Protein AF-A0A1Q6TS10-F1 (afdb_monomer_lite)

Sequence (199 aa):
MGQRTAFLIKRTYWNGKVNVRLVHHQWGIGRVMHNHFIKSFMEMITNRAFEKTLKDFMTIIDDKYSLYFERNFRKGSLAIPDVFDKKVIKRYFKKIDNNNGGMIIEIKEKPSDKEPLFTNIESIRISFVVGWEECDYDYKTDKWIGDEPFSKLYTGEEYVKISCDGEYAYPEFLQMWNGFIKQYEIEELTDTQEVKEVA

pLDDT: mean 85.24, std 12.86, range [30.84, 98.19]

Structure (mmCIF, N/CA/C/O backbone):
data_AF-A0A1Q6TS10-F1
#
_entry.id   AF-A0A1Q6TS10-F1
#
loop_
_atom_site.group_PDB
_atom_site.id
_atom_site.type_symbol
_atom_site.label_atom_id
_atom_site.label_alt_id
_atom_site.label_comp_id
_atom_site.label_asym_id
_atom_site.label_entity_id
_atom_site.label_seq_id
_atom_site.pdbx_PDB_ins_code
_atom_site.Cartn_x
_atom_site.Cartn_y
_atom_site.Cartn_z
_atom_site.occupancy
_atom_site.B_iso_or_equiv
_atom_site.auth_seq_id
_atom_site.auth_comp_id
_atom_site.auth_asym_id
_atom_site.auth_atom_id
_atom_site.pdbx_PDB_model_num
ATOM 1 N N . MET A 1 1 ? -0.715 11.102 -23.158 1.00 41.00 1 MET A N 1
ATOM 2 C CA . MET A 1 1 ? -1.614 10.656 -22.070 1.00 41.00 1 MET A CA 1
ATOM 3 C C . MET A 1 1 ? -0.872 10.906 -20.769 1.00 41.00 1 MET A C 1
ATOM 5 O O . MET A 1 1 ? 0.307 10.603 -20.730 1.00 41.00 1 MET A O 1
ATOM 9 N N . GLY A 1 2 ? -1.476 11.582 -19.787 1.00 49.00 2 GLY A N 1
ATOM 10 C CA . GLY A 1 2 ? -0.779 11.905 -18.533 1.00 49.00 2 GLY A CA 1
ATOM 11 C C . GLY A 1 2 ? -0.524 10.644 -17.711 1.00 49.00 2 GLY A C 1
ATOM 12 O O . GLY A 1 2 ? -1.408 9.794 -17.680 1.00 49.00 2 GLY A O 1
ATOM 13 N N . GLN A 1 3 ? 0.652 10.552 -17.090 1.00 59.06 3 GLN A N 1
ATOM 14 C CA . GLN A 1 3 ? 1.042 9.501 -16.143 1.00 59.06 3 GLN A CA 1
ATOM 15 C C . GLN A 1 3 ? 0.073 9.478 -14.956 1.00 59.06 3 GLN A C 1
ATOM 17 O O . GLN A 1 3 ? -0.371 10.541 -14.504 1.00 59.06 3 GLN A O 1
ATOM 22 N N . ARG A 1 4 ? -0.310 8.284 -14.491 1.00 70.69 4 ARG A N 1
ATOM 23 C CA . ARG A 1 4 ? -1.316 8.140 -13.427 1.00 70.69 4 ARG A CA 1
ATOM 24 C C . ARG A 1 4 ? -0.944 7.034 -12.466 1.00 70.69 4 ARG A C 1
ATOM 26 O O . ARG A 1 4 ? -0.756 5.896 -12.875 1.00 70.69 4 ARG A O 1
ATOM 33 N N . THR A 1 5 ? -0.891 7.366 -11.187 1.00 78.44 5 THR A N 1
ATOM 34 C CA . THR A 1 5 ? -0.582 6.433 -10.102 1.00 78.44 5 THR A CA 1
ATOM 35 C C . THR A 1 5 ? -1.830 6.143 -9.279 1.00 78.44 5 THR A C 1
ATOM 37 O O . THR A 1 5 ? -2.806 6.901 -9.290 1.00 78.44 5 THR A O 1
ATOM 40 N N . ALA A 1 6 ? -1.837 5.015 -8.570 1.00 89.50 6 ALA A N 1
ATOM 41 C CA . ALA A 1 6 ? -2.975 4.635 -7.745 1.00 89.50 6 ALA A CA 1
ATOM 42 C C . ALA A 1 6 ? -2.560 4.020 -6.411 1.00 89.50 6 ALA A C 1
ATOM 44 O O . ALA A 1 6 ? -1.537 3.345 -6.309 1.00 89.50 6 ALA A O 1
ATOM 45 N N . PHE A 1 7 ? -3.415 4.208 -5.410 1.00 92.75 7 PHE A N 1
ATOM 46 C CA . PHE A 1 7 ? -3.312 3.566 -4.108 1.00 92.75 7 PHE A CA 1
ATOM 47 C C . PHE A 1 7 ? -4.468 2.587 -3.923 1.00 92.75 7 PHE A C 1
ATOM 49 O O . PHE A 1 7 ? -5.634 2.985 -3.959 1.00 92.75 7 PHE A O 1
ATOM 56 N N . LEU A 1 8 ? -4.167 1.310 -3.690 1.00 94.56 8 LEU A N 1
ATOM 57 C CA . LEU A 1 8 ? -5.150 0.324 -3.240 1.00 94.56 8 LEU A CA 1
ATOM 58 C C . LEU A 1 8 ? -5.014 0.154 -1.730 1.00 94.56 8 LEU A C 1
ATOM 60 O O . LEU A 1 8 ? -4.066 -0.455 -1.249 1.00 94.56 8 LEU A O 1
ATOM 64 N N . ILE A 1 9 ? -5.973 0.684 -0.982 1.00 95.44 9 ILE A N 1
ATOM 65 C CA . ILE A 1 9 ? -5.888 0.797 0.468 1.00 95.44 9 ILE A CA 1
ATOM 66 C C . ILE A 1 9 ? -6.958 -0.072 1.121 1.00 95.44 9 ILE A C 1
ATOM 68 O O . ILE A 1 9 ? -8.153 0.106 0.877 1.00 95.44 9 ILE A O 1
ATOM 72 N N . LYS A 1 10 ? -6.540 -0.984 1.996 1.00 96.19 10 LYS A N 1
ATOM 73 C CA . LYS A 1 10 ? -7.399 -1.740 2.907 1.00 96.19 10 LYS A CA 1
ATOM 74 C C . LYS A 1 10 ? -7.167 -1.268 4.335 1.00 96.19 10 LYS A C 1
ATOM 76 O O . LYS A 1 10 ? -6.073 -1.365 4.873 1.00 96.19 10 LYS A O 1
ATOM 81 N N . ARG A 1 11 ? -8.229 -0.789 4.968 1.00 94.50 11 ARG A N 1
ATOM 82 C CA . ARG A 1 11 ? -8.235 -0.336 6.357 1.00 94.50 11 ARG A CA 1
ATOM 83 C C . ARG A 1 11 ? -9.062 -1.277 7.198 1.00 94.50 11 ARG A C 1
ATOM 85 O O . ARG A 1 11 ? -10.201 -1.567 6.837 1.00 94.50 11 ARG A O 1
ATOM 92 N N . THR A 1 12 ? -8.524 -1.691 8.332 1.00 95.81 12 THR A N 1
ATOM 93 C CA . THR A 1 12 ? -9.280 -2.388 9.373 1.00 95.81 12 THR A CA 1
ATOM 94 C C . THR A 1 12 ? -9.370 -1.473 10.582 1.00 95.81 12 THR A C 1
ATOM 96 O O . THR A 1 12 ? -8.353 -1.174 11.198 1.00 95.81 12 THR A O 1
ATOM 99 N N . TYR A 1 13 ? -10.577 -1.008 10.895 1.00 93.81 13 TYR A N 1
ATOM 100 C CA . TYR A 1 13 ? -10.813 -0.103 12.018 1.00 93.81 13 TYR A CA 1
ATOM 101 C C . TYR A 1 13 ? -10.760 -0.842 13.359 1.00 93.81 13 TYR A C 1
ATOM 103 O O . TYR A 1 13 ? -10.939 -2.062 13.417 1.00 93.81 13 TYR A O 1
ATOM 111 N N . TRP A 1 14 ? -10.648 -0.078 14.441 1.00 93.56 14 TRP A N 1
ATOM 112 C CA . TRP A 1 14 ? -10.677 -0.522 15.838 1.00 93.56 14 TRP A CA 1
ATOM 113 C C . TRP A 1 14 ? -11.846 -1.468 16.183 1.00 93.56 14 TRP A C 1
ATOM 115 O O . TRP A 1 14 ? -11.715 -2.351 17.026 1.00 93.56 14 TRP A O 1
ATOM 125 N N . ASN A 1 15 ? -12.997 -1.326 15.512 1.00 93.62 15 ASN A N 1
ATOM 126 C CA . ASN A 1 15 ? -14.181 -2.179 15.704 1.00 93.62 15 ASN A CA 1
ATOM 127 C C . ASN A 1 15 ? -14.226 -3.403 14.771 1.00 93.62 15 ASN A C 1
ATOM 129 O O . ASN A 1 15 ? -15.223 -4.128 14.735 1.00 93.62 15 ASN A O 1
ATOM 133 N N . GLY A 1 16 ? -13.181 -3.628 13.977 1.00 93.75 16 GLY A N 1
ATOM 134 C CA . GLY A 1 16 ? -13.064 -4.717 13.011 1.00 93.75 16 G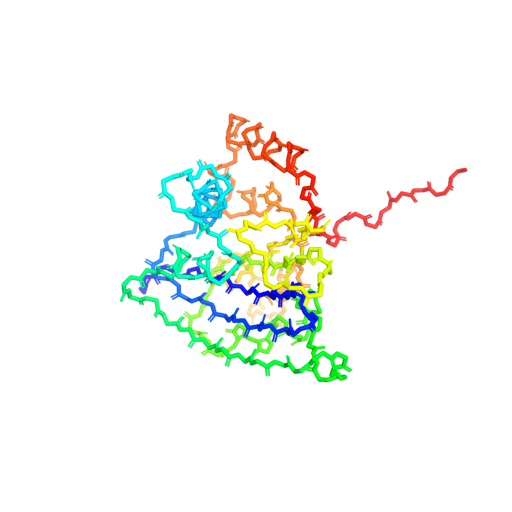LY A CA 1
ATOM 135 C C . GLY A 1 16 ? -13.847 -4.525 11.709 1.00 93.75 16 GLY A C 1
ATOM 136 O O . GLY A 1 16 ? -13.838 -5.432 10.877 1.00 93.75 16 GLY A O 1
ATOM 137 N N . LYS A 1 17 ? -14.533 -3.392 11.495 1.00 95.00 17 LYS A N 1
ATOM 138 C CA . LYS A 1 17 ? -15.056 -3.048 10.161 1.00 95.00 17 LYS A CA 1
ATOM 139 C C . LYS A 1 17 ? -13.885 -2.831 9.208 1.00 95.00 17 LYS A C 1
ATOM 141 O O . LYS A 1 17 ? -12.840 -2.325 9.611 1.00 95.00 17 LYS A O 1
ATOM 146 N N . VAL A 1 18 ? -14.085 -3.185 7.943 1.00 96.31 18 VAL A N 1
ATOM 147 C CA . VAL A 1 18 ? -13.054 -3.044 6.913 1.00 96.31 18 VAL A CA 1
ATOM 148 C C . VAL A 1 18 ? -13.534 -2.118 5.810 1.00 96.31 18 VAL A C 1
ATOM 150 O O . VAL A 1 18 ? -14.680 -2.198 5.369 1.00 96.31 18 VAL A O 1
ATOM 153 N N . ASN A 1 19 ? -12.646 -1.254 5.344 1.00 95.38 19 ASN A N 1
ATOM 154 C CA . ASN A 1 19 ? -12.840 -0.414 4.174 1.00 95.38 19 ASN A CA 1
ATOM 155 C C . ASN A 1 19 ? -11.757 -0.743 3.149 1.00 95.38 19 ASN A C 1
ATOM 157 O O . ASN A 1 19 ? -10.583 -0.776 3.498 1.00 95.38 19 ASN A O 1
ATOM 161 N N . VAL A 1 20 ? -12.144 -0.995 1.902 1.00 95.25 20 VAL A N 1
ATOM 162 C CA . VAL A 1 20 ? -11.198 -1.138 0.792 1.00 95.25 20 VAL A CA 1
ATOM 163 C C . VAL A 1 20 ? -11.496 -0.056 -0.225 1.00 95.25 20 VAL A C 1
ATOM 165 O O . VAL A 1 20 ? -12.616 0.013 -0.739 1.00 95.25 20 VAL A O 1
ATOM 168 N N . ARG A 1 21 ? -10.495 0.760 -0.536 1.00 92.75 21 ARG A N 1
ATOM 169 C CA . ARG A 1 21 ? -10.595 1.838 -1.512 1.00 92.75 21 ARG A CA 1
ATOM 170 C C . ARG A 1 21 ? -9.465 1.738 -2.520 1.00 92.75 21 ARG A C 1
ATOM 172 O O . ARG A 1 21 ? -8.328 1.491 -2.150 1.00 92.75 21 ARG A O 1
ATOM 179 N N . LEU A 1 22 ? -9.787 1.969 -3.780 1.00 92.12 22 LEU A N 1
ATOM 180 C CA . LEU A 1 22 ? -8.811 2.279 -4.811 1.00 92.12 22 LEU A CA 1
ATOM 181 C C . LEU A 1 22 ? -8.908 3.774 -5.084 1.00 92.12 22 LEU A C 1
ATOM 183 O O . LEU A 1 22 ? -9.991 4.229 -5.446 1.00 92.12 22 LEU A O 1
ATOM 187 N N . VAL A 1 23 ? -7.817 4.504 -4.893 1.00 89.25 23 VAL A N 1
ATOM 188 C CA . VAL A 1 23 ? -7.701 5.936 -5.181 1.00 89.25 23 VAL A CA 1
ATOM 189 C C . VAL A 1 23 ? -6.785 6.100 -6.383 1.00 89.25 23 VAL A C 1
ATOM 191 O O . VAL A 1 23 ? -5.729 5.476 -6.449 1.00 89.25 23 VAL A O 1
ATOM 194 N N . HIS A 1 24 ? -7.209 6.898 -7.350 1.00 85.62 24 HIS A N 1
ATOM 195 C CA . HIS A 1 24 ? -6.515 7.122 -8.607 1.00 85.62 24 HIS A CA 1
ATOM 196 C C . HIS A 1 24 ? -6.169 8.601 -8.744 1.00 85.62 24 HIS A C 1
ATOM 198 O O . HIS A 1 24 ? -7.065 9.451 -8.770 1.00 85.62 24 HIS A O 1
ATOM 204 N N . HIS A 1 25 ? -4.871 8.876 -8.852 1.00 79.19 25 HIS A N 1
ATOM 205 C CA . HIS A 1 25 ? -4.306 10.213 -8.942 1.00 79.19 25 HIS A CA 1
ATOM 206 C C . HIS A 1 25 ? -3.713 10.466 -10.322 1.00 79.19 25 HIS A C 1
ATOM 208 O O . HIS A 1 25 ? -3.092 9.596 -10.934 1.00 79.19 25 HIS A O 1
ATOM 214 N N . GLN A 1 26 ? -3.830 11.707 -10.787 1.00 71.00 26 GLN A N 1
ATOM 215 C CA . GLN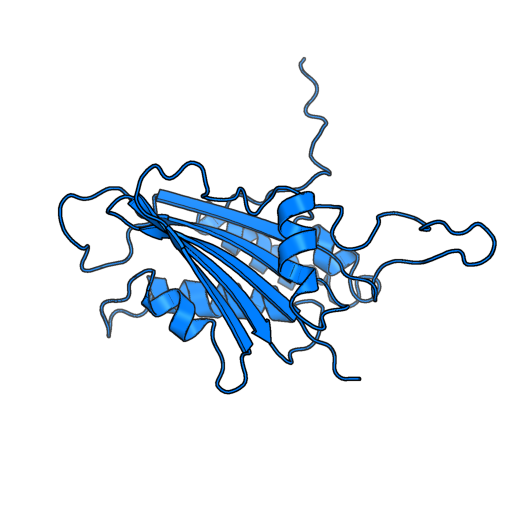 A 1 26 ? -3.117 12.189 -11.972 1.00 71.00 26 GLN A CA 1
ATOM 216 C C . GLN A 1 26 ? -1.715 12.680 -11.588 1.00 71.00 26 GLN A C 1
ATOM 218 O O . GLN A 1 26 ? -1.361 13.835 -11.819 1.00 71.00 26 GLN A O 1
ATOM 223 N N . TRP A 1 27 ? -0.943 11.819 -10.930 1.00 67.94 27 TRP A N 1
ATOM 224 C CA . TRP A 1 27 ? 0.438 12.103 -10.551 1.00 67.94 27 TRP A CA 1
ATOM 225 C C . TRP A 1 27 ? 1.415 11.266 -11.371 1.00 67.94 27 TRP A C 1
ATOM 227 O O . TRP A 1 27 ? 1.082 10.168 -11.816 1.00 67.94 27 TRP A O 1
ATOM 237 N N . GLY A 1 28 ? 2.634 11.789 -11.520 1.00 66.56 28 GLY A N 1
ATOM 238 C CA . GLY A 1 28 ? 3.741 11.102 -12.181 1.00 66.56 28 GLY A CA 1
ATOM 239 C C . GLY A 1 28 ? 4.208 9.839 -11.453 1.00 66.56 28 GLY A C 1
ATOM 240 O O . GLY A 1 28 ? 3.754 9.523 -10.351 1.00 66.56 28 GLY A O 1
ATOM 241 N N . ILE A 1 29 ? 5.122 9.118 -12.095 1.00 72.38 29 ILE A N 1
ATOM 242 C CA . ILE A 1 29 ? 5.679 7.837 -11.636 1.00 72.38 29 ILE A CA 1
ATOM 243 C C . ILE A 1 29 ? 6.922 8.030 -10.728 1.00 72.38 29 ILE A C 1
ATOM 245 O O . ILE A 1 29 ? 7.196 9.141 -10.267 1.00 72.38 29 ILE A O 1
ATOM 249 N N . GLY A 1 30 ? 7.656 6.964 -10.392 1.00 78.69 30 GLY A N 1
ATOM 250 C CA . GLY A 1 30 ? 8.834 7.026 -9.523 1.00 78.69 30 GLY A CA 1
ATOM 251 C C . GLY A 1 30 ? 8.500 7.271 -8.046 1.00 78.69 30 GLY A C 1
ATOM 252 O O . GLY A 1 30 ? 7.667 6.588 -7.456 1.00 78.69 30 GLY A O 1
ATOM 253 N N . ARG A 1 31 ? 9.149 8.267 -7.426 1.00 84.69 31 ARG A N 1
ATOM 254 C CA . ARG A 1 31 ? 9.087 8.533 -5.966 1.00 84.69 31 ARG A CA 1
ATOM 255 C C . ARG A 1 31 ? 7.796 9.190 -5.484 1.00 84.69 31 ARG A C 1
ATOM 257 O O . ARG A 1 31 ? 7.629 9.408 -4.283 1.00 84.69 31 ARG A O 1
ATOM 264 N N . VAL A 1 32 ? 6.910 9.583 -6.397 1.00 86.00 32 VAL A N 1
ATOM 265 C CA . VAL A 1 32 ? 5.735 10.390 -6.046 1.00 86.00 32 VAL A CA 1
ATOM 266 C C . VAL A 1 32 ? 4.829 9.635 -5.074 1.00 86.00 32 VAL A C 1
ATOM 268 O O . VAL A 1 32 ? 4.413 10.210 -4.069 1.00 86.00 32 VAL A O 1
ATOM 271 N N . MET A 1 33 ? 4.611 8.334 -5.290 1.00 88.12 33 MET A N 1
ATOM 272 C CA . MET A 1 33 ? 3.804 7.520 -4.376 1.00 88.12 33 MET A CA 1
ATOM 273 C C . MET A 1 33 ? 4.425 7.412 -2.980 1.00 88.12 33 MET A C 1
ATOM 275 O O . MET A 1 33 ? 3.720 7.612 -1.991 1.00 88.12 33 MET A O 1
ATOM 279 N N . HIS A 1 34 ? 5.739 7.189 -2.888 1.00 92.38 34 HIS A N 1
ATOM 280 C CA . HIS A 1 34 ? 6.471 7.137 -1.616 1.00 92.38 34 HIS A CA 1
ATOM 281 C C . HIS A 1 34 ? 6.346 8.447 -0.851 1.00 92.38 34 HIS A C 1
ATOM 283 O O . HIS A 1 34 ? 5.984 8.449 0.322 1.00 92.38 34 HIS A O 1
ATOM 289 N N . ASN A 1 35 ? 6.589 9.570 -1.528 1.00 90.00 35 ASN A N 1
ATOM 290 C CA . ASN A 1 35 ? 6.529 10.892 -0.916 1.00 90.00 35 ASN A CA 1
ATOM 291 C C . ASN A 1 35 ? 5.115 11.223 -0.427 1.00 90.00 35 ASN A C 1
ATOM 293 O O . ASN A 1 35 ? 4.955 11.761 0.670 1.00 90.00 35 ASN A O 1
ATOM 297 N N . HIS A 1 36 ? 4.085 10.878 -1.204 1.00 89.25 36 HIS A N 1
ATOM 298 C CA . HIS A 1 36 ? 2.696 11.076 -0.796 1.00 89.25 36 HIS A CA 1
ATOM 299 C C . HIS A 1 36 ? 2.297 10.184 0.374 1.00 89.25 36 HIS A C 1
ATOM 301 O O . HIS A 1 36 ? 1.628 10.665 1.293 1.00 89.25 36 HIS A O 1
ATOM 307 N N . PHE A 1 37 ? 2.734 8.926 0.381 1.00 92.19 37 PHE A N 1
ATOM 308 C CA . PHE A 1 37 ? 2.497 8.033 1.505 1.00 92.19 37 PHE A CA 1
ATOM 309 C C . PHE A 1 37 ? 3.183 8.539 2.775 1.00 92.19 37 PHE A C 1
ATOM 311 O O . PHE A 1 37 ? 2.497 8.724 3.778 1.00 92.19 37 PHE A O 1
ATOM 318 N N . ILE A 1 38 ? 4.485 8.856 2.719 1.00 93.69 38 ILE A N 1
ATOM 319 C CA . ILE A 1 38 ? 5.234 9.422 3.853 1.00 93.69 38 ILE A CA 1
ATOM 320 C C . ILE A 1 38 ? 4.525 10.672 4.361 1.00 93.69 38 ILE A C 1
ATOM 322 O O . ILE A 1 38 ? 4.207 10.755 5.543 1.00 93.69 38 ILE A O 1
ATOM 326 N N . LYS A 1 39 ? 4.233 11.635 3.480 1.00 91.56 39 LYS A N 1
ATOM 327 C CA . LYS A 1 39 ? 3.571 12.884 3.866 1.00 91.56 39 LYS A CA 1
ATOM 328 C C . LYS A 1 39 ? 2.246 12.608 4.575 1.00 91.56 39 LYS A C 1
ATOM 330 O O . LYS A 1 39 ? 2.047 13.100 5.681 1.00 91.56 39 LYS A O 1
ATOM 335 N N . SER A 1 40 ? 1.365 11.820 3.959 1.00 89.88 40 SER A N 1
ATOM 336 C CA . SER A 1 40 ? 0.020 11.556 4.486 1.00 89.88 40 SER A CA 1
ATOM 337 C C . SER A 1 40 ? 0.069 10.798 5.809 1.00 89.88 40 SER A C 1
ATOM 339 O O . SER A 1 40 ? -0.672 11.109 6.742 1.00 89.88 40 SER A O 1
ATOM 341 N N . PHE A 1 41 ? 0.983 9.833 5.910 1.00 91.44 41 PHE A N 1
ATOM 342 C CA . PHE A 1 41 ? 1.217 9.073 7.126 1.00 91.44 41 PHE A CA 1
ATOM 343 C C . PHE A 1 41 ? 1.733 9.974 8.249 1.00 91.44 41 PHE A C 1
ATOM 345 O O . PHE A 1 41 ? 1.132 10.026 9.319 1.00 91.44 41 PHE A O 1
ATOM 352 N N . MET A 1 42 ? 2.784 10.754 7.989 1.00 90.75 42 MET A N 1
ATOM 353 C CA . MET A 1 42 ? 3.348 11.698 8.954 1.00 90.75 42 MET A CA 1
ATOM 354 C C . MET A 1 42 ? 2.310 12.723 9.405 1.00 90.75 42 MET A C 1
ATOM 356 O O . MET A 1 42 ? 2.215 13.021 10.595 1.00 90.75 42 MET A O 1
ATOM 360 N N . GLU A 1 43 ? 1.486 13.227 8.488 1.00 87.75 43 GLU A N 1
ATOM 361 C CA . GLU A 1 43 ? 0.419 14.168 8.817 1.00 87.75 43 GLU A CA 1
ATOM 362 C C . GLU A 1 43 ? -0.672 13.546 9.698 1.00 87.75 43 GLU A C 1
ATOM 364 O O . GLU A 1 43 ? -1.302 14.267 10.471 1.00 87.75 43 GLU A O 1
ATOM 369 N N . MET A 1 44 ? -0.910 12.237 9.586 1.00 87.25 44 MET A N 1
ATOM 370 C CA . MET A 1 44 ? -1.834 11.495 10.446 1.00 87.25 44 MET A CA 1
ATOM 371 C C . MET A 1 44 ? -1.267 11.308 11.858 1.00 87.25 44 MET A C 1
ATOM 373 O O . MET A 1 44 ? -2.000 11.485 12.826 1.00 87.25 44 MET A O 1
ATOM 377 N N . ILE A 1 45 ? 0.022 10.979 11.990 1.00 84.81 45 ILE A N 1
ATOM 378 C CA . ILE A 1 45 ? 0.609 10.611 13.290 1.00 84.81 45 ILE A CA 1
ATOM 379 C C . ILE A 1 45 ? 1.237 11.779 14.067 1.00 84.81 45 ILE A C 1
ATOM 381 O O . ILE A 1 45 ? 1.403 11.682 15.281 1.00 84.81 45 ILE A O 1
ATOM 385 N N . THR A 1 46 ? 1.615 12.878 13.402 1.00 82.31 46 THR A N 1
ATOM 386 C CA . THR A 1 46 ? 2.318 14.007 14.051 1.00 82.31 46 THR A CA 1
ATOM 387 C C . THR A 1 46 ? 1.464 15.251 14.244 1.00 82.31 46 THR A C 1
ATOM 389 O O . THR A 1 46 ? 1.829 16.111 15.048 1.00 82.31 46 THR A O 1
ATOM 392 N N . ASN A 1 47 ? 0.336 15.379 13.538 1.00 74.06 47 ASN A N 1
ATOM 393 C CA . ASN A 1 47 ? -0.505 16.560 13.665 1.00 74.06 47 ASN A CA 1
ATOM 394 C C . ASN A 1 47 ? -1.244 16.536 15.009 1.00 74.06 47 ASN A C 1
ATOM 396 O O . ASN A 1 47 ? -2.291 15.920 15.148 1.00 74.06 47 ASN A O 1
ATOM 400 N N . ARG A 1 48 ? -0.678 17.227 16.003 1.00 63.69 48 ARG A N 1
ATOM 401 C CA . ARG A 1 48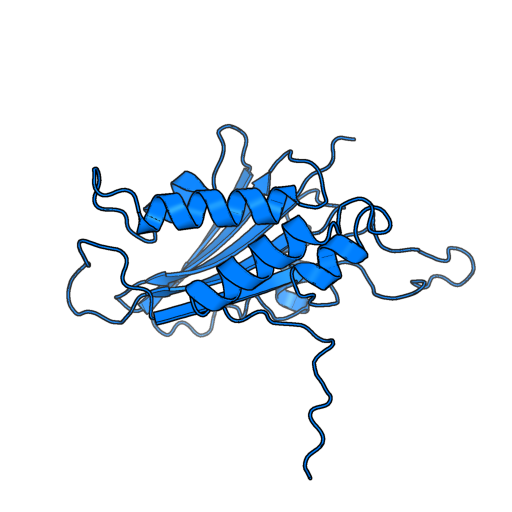 ? -1.253 17.358 17.351 1.00 63.69 48 ARG A CA 1
ATOM 402 C C . ARG A 1 48 ? -2.346 18.423 17.450 1.00 63.69 48 ARG A C 1
ATOM 404 O O . ARG A 1 48 ? -2.968 18.532 18.499 1.00 63.69 48 ARG A O 1
ATOM 411 N N . ALA A 1 49 ? -2.547 19.229 16.404 1.00 66.19 49 ALA A N 1
ATOM 412 C CA . ALA A 1 49 ? -3.575 20.267 16.401 1.00 66.19 49 ALA A CA 1
ATOM 413 C C . ALA A 1 49 ? -4.980 19.686 16.180 1.00 66.19 49 ALA A C 1
ATOM 415 O O . ALA A 1 49 ? -5.961 20.320 16.558 1.00 66.19 49 ALA A O 1
ATOM 416 N N . PHE A 1 50 ? -5.073 18.485 15.597 1.00 64.44 50 PHE A N 1
ATOM 417 C CA . PHE A 1 50 ? -6.331 17.797 15.336 1.00 64.44 50 PHE A CA 1
ATOM 418 C C . PHE A 1 50 ? -6.198 16.306 15.645 1.00 64.44 50 PHE A C 1
ATOM 420 O O . PHE A 1 50 ? -5.247 15.657 15.220 1.00 64.44 50 PHE A O 1
ATOM 427 N N . GLU A 1 51 ? -7.177 15.763 16.359 1.00 73.00 51 GLU A N 1
ATOM 428 C CA . GLU A 1 51 ? -7.339 14.326 16.571 1.00 73.00 51 GLU A CA 1
ATOM 429 C C . GLU A 1 51 ? -7.623 13.645 15.227 1.00 73.00 51 GLU A C 1
ATOM 431 O O . GLU A 1 51 ? -8.705 13.795 14.661 1.00 73.00 51 GLU A O 1
ATOM 436 N N . LYS A 1 52 ? -6.621 12.949 14.677 1.00 78.69 52 LYS A N 1
ATOM 437 C CA . LYS A 1 52 ? -6.728 12.247 13.394 1.00 78.69 52 LYS A CA 1
ATOM 438 C C . LYS A 1 52 ? -6.845 10.741 13.584 1.00 78.69 52 LYS A C 1
ATOM 440 O O . LYS A 1 52 ? -6.128 10.128 14.383 1.00 78.69 52 LYS A O 1
ATOM 445 N N . THR A 1 53 ? -7.713 10.151 12.775 1.00 81.44 53 THR A N 1
ATOM 446 C CA . THR A 1 53 ? -8.043 8.723 12.707 1.00 81.44 53 THR A CA 1
ATOM 447 C C . THR A 1 53 ? -7.649 8.132 11.347 1.00 81.44 53 THR A C 1
ATOM 449 O O . THR A 1 53 ? -7.358 8.865 10.393 1.00 81.44 53 THR A O 1
ATOM 452 N N . LEU A 1 54 ? -7.746 6.805 11.176 1.00 82.62 54 LEU A N 1
ATOM 453 C CA . LEU A 1 54 ? -7.608 6.201 9.843 1.00 82.62 54 LEU A CA 1
ATOM 454 C C . LEU A 1 54 ? -8.661 6.684 8.845 1.00 82.62 54 LEU A C 1
ATOM 456 O O . LEU A 1 54 ? -8.474 6.521 7.636 1.00 82.62 54 LEU A O 1
ATOM 460 N N . LYS A 1 55 ? -9.788 7.237 9.304 1.00 80.75 55 LYS A N 1
ATOM 461 C CA . LYS A 1 55 ? -10.763 7.863 8.409 1.00 80.75 55 LYS A CA 1
ATOM 462 C C . LYS A 1 55 ? -10.140 9.086 7.735 1.00 80.75 55 LYS A C 1
ATOM 464 O O . LYS A 1 55 ? -10.216 9.184 6.510 1.00 80.75 55 LYS A O 1
ATOM 469 N N . ASP A 1 56 ? -9.460 9.923 8.516 1.00 82.25 56 ASP A N 1
ATOM 470 C CA . ASP A 1 56 ? -8.791 11.143 8.059 1.00 82.25 56 ASP A CA 1
ATOM 471 C C . ASP A 1 56 ? -7.619 10.842 7.132 1.00 82.25 56 ASP A C 1
ATOM 473 O O . ASP A 1 56 ? -7.457 11.536 6.133 1.00 82.25 56 ASP A O 1
ATOM 477 N N . PHE A 1 57 ? -6.869 9.762 7.391 1.00 83.31 57 PHE A N 1
ATOM 478 C CA . PHE A 1 57 ? -5.787 9.301 6.510 1.00 83.31 57 PHE A CA 1
ATOM 479 C C . PHE A 1 57 ? -6.198 9.252 5.041 1.00 83.31 57 PHE A C 1
ATOM 481 O O . PHE A 1 57 ? -5.410 9.612 4.174 1.00 83.31 57 PHE A O 1
ATOM 488 N N . MET A 1 58 ? -7.437 8.853 4.741 1.00 78.12 58 MET A N 1
ATOM 489 C CA . MET A 1 58 ? -7.836 8.750 3.338 1.00 78.12 58 MET A CA 1
ATOM 490 C C . MET A 1 58 ? -8.437 9.991 2.755 1.00 78.12 58 MET A C 1
ATOM 492 O O . MET A 1 58 ? -8.299 10.185 1.562 1.00 78.12 58 MET A O 1
ATOM 496 N N . THR A 1 59 ? -8.971 10.875 3.582 1.00 78.50 59 THR A N 1
ATOM 497 C CA . THR A 1 59 ? -9.199 12.242 3.126 1.00 78.50 59 THR A CA 1
ATOM 498 C C . THR A 1 59 ? -7.873 12.939 2.796 1.00 78.50 59 THR A C 1
ATOM 500 O O . THR A 1 59 ? -7.836 13.735 1.872 1.00 78.50 59 THR A O 1
ATOM 503 N N . ILE A 1 60 ? -6.791 12.648 3.533 1.00 75.94 60 ILE A N 1
ATOM 504 C CA . ILE A 1 60 ? -5.458 13.240 3.307 1.00 75.94 60 ILE A CA 1
ATOM 505 C C . ILE A 1 60 ? -4.796 12.669 2.050 1.00 75.94 60 ILE A C 1
ATOM 507 O O . ILE A 1 60 ? -4.126 13.405 1.327 1.00 75.94 60 ILE A O 1
ATOM 511 N N . ILE A 1 61 ? -4.969 11.366 1.801 1.00 78.25 61 ILE A N 1
ATOM 512 C CA . ILE A 1 61 ? -4.478 10.741 0.570 1.00 78.25 61 ILE A CA 1
ATOM 513 C C . ILE A 1 61 ? -5.243 11.258 -0.646 1.00 78.25 61 ILE A C 1
ATOM 515 O O . ILE A 1 61 ? -4.608 11.502 -1.666 1.00 78.25 61 ILE A O 1
ATOM 519 N N . ASP A 1 62 ? -6.560 11.453 -0.545 1.00 78.56 62 ASP A N 1
ATOM 520 C CA . ASP A 1 62 ? -7.370 11.985 -1.639 1.00 78.56 62 ASP A CA 1
ATOM 521 C C . ASP A 1 62 ? -6.929 13.432 -1.987 1.00 78.56 62 ASP A C 1
ATOM 523 O O . ASP A 1 62 ? -6.852 14.315 -1.133 1.00 78.56 62 ASP A O 1
ATOM 527 N N . ASP A 1 63 ? -6.677 13.711 -3.268 1.00 69.25 63 ASP A N 1
ATOM 528 C CA . ASP A 1 63 ? -6.566 15.078 -3.786 1.00 69.25 63 ASP A CA 1
ATOM 529 C C . ASP A 1 63 ? -7.896 15.554 -4.393 1.00 69.25 63 ASP A C 1
ATOM 531 O O . ASP A 1 63 ? -8.837 14.785 -4.600 1.00 69.25 63 ASP A O 1
ATOM 535 N N . LYS A 1 64 ? -7.985 16.851 -4.720 1.00 68.25 64 LYS A N 1
ATOM 536 C CA . LYS A 1 64 ? -9.197 17.466 -5.295 1.00 68.25 64 LYS A CA 1
ATOM 537 C C . LYS A 1 64 ? -9.684 16.785 -6.588 1.00 68.25 64 LYS A C 1
ATOM 539 O O . LYS A 1 64 ? -10.858 16.915 -6.929 1.00 68.25 64 LYS A O 1
ATOM 544 N N . TYR A 1 65 ? -8.802 16.110 -7.319 1.00 70.44 65 TYR A N 1
ATOM 545 C CA . TYR A 1 65 ? -9.080 15.510 -8.625 1.00 70.44 65 TYR A CA 1
ATOM 546 C C . TYR A 1 65 ? -9.070 13.977 -8.585 1.00 70.44 65 TYR A C 1
ATOM 548 O O . TYR A 1 65 ? -9.117 13.331 -9.634 1.00 70.44 65 TYR A O 1
ATOM 556 N N . SER A 1 66 ? -9.033 13.396 -7.387 1.00 73.56 66 SER A N 1
ATOM 557 C CA . SER A 1 66 ? -8.925 11.959 -7.199 1.00 73.56 66 SER A CA 1
ATOM 558 C C . SER A 1 66 ? -10.225 11.271 -7.567 1.00 73.56 66 SER A C 1
ATOM 560 O O . SER A 1 66 ? -11.310 11.644 -7.117 1.00 73.56 66 SER A O 1
ATOM 562 N N . LEU A 1 67 ? -10.107 10.214 -8.362 1.00 78.62 67 LEU A N 1
ATOM 563 C CA . LEU A 1 67 ? -11.202 9.283 -8.589 1.00 78.62 67 LEU A CA 1
ATOM 564 C C . LEU A 1 67 ? -11.026 8.114 -7.636 1.00 78.62 67 LEU A C 1
ATOM 566 O O . LEU A 1 67 ? -9.927 7.571 -7.527 1.00 78.62 67 LEU A O 1
ATOM 570 N N . TYR A 1 68 ? -12.097 7.695 -6.965 1.00 81.25 68 TYR A N 1
ATOM 571 C CA . TYR A 1 68 ? -12.013 6.549 -6.075 1.00 81.25 68 TYR A CA 1
ATOM 572 C C . TYR A 1 68 ? -13.163 5.563 -6.240 1.00 81.25 68 TYR A C 1
ATOM 574 O O . TYR A 1 68 ? -14.309 5.917 -6.513 1.00 81.25 68 TYR A O 1
ATOM 582 N N . PHE A 1 69 ? -12.832 4.292 -6.032 1.00 86.69 69 PHE A N 1
ATOM 583 C CA . PHE A 1 69 ? -13.785 3.206 -5.857 1.00 86.69 69 PHE A CA 1
ATOM 584 C C . PHE A 1 69 ? -13.687 2.712 -4.417 1.00 86.69 69 PHE A C 1
ATOM 586 O O . PHE A 1 69 ? -12.619 2.278 -3.993 1.00 86.69 69 PHE A O 1
ATOM 593 N N . GLU A 1 70 ? -14.790 2.732 -3.673 1.00 91.00 70 GLU A N 1
ATOM 594 C CA . GLU A 1 70 ? -14.817 2.384 -2.251 1.00 91.00 70 GLU A CA 1
ATOM 595 C C . GLU A 1 70 ? -15.809 1.259 -1.949 1.00 91.00 70 GLU A C 1
ATOM 597 O O . GLU A 1 70 ? -16.917 1.209 -2.487 1.00 91.00 70 GLU A O 1
ATOM 602 N N . ARG A 1 71 ? -15.423 0.350 -1.048 1.00 93.62 71 ARG A N 1
ATOM 603 C CA . ARG A 1 71 ? -16.298 -0.703 -0.533 1.00 93.62 71 ARG A CA 1
ATOM 604 C C . ARG A 1 71 ? -16.092 -0.908 0.963 1.00 93.62 71 ARG A C 1
ATOM 606 O O . ARG A 1 71 ? -14.977 -1.131 1.427 1.00 93.62 71 ARG A O 1
ATOM 613 N N . ASN A 1 72 ? -17.199 -0.906 1.699 1.00 95.50 72 ASN A N 1
ATOM 614 C CA . ASN A 1 72 ? -17.234 -1.168 3.135 1.00 95.50 72 ASN A CA 1
ATOM 615 C C . ASN A 1 72 ? -17.667 -2.608 3.425 1.00 95.50 72 ASN A C 1
ATOM 617 O O . ASN A 1 72 ? -18.543 -3.160 2.755 1.00 95.50 72 ASN A O 1
ATOM 621 N N . PHE A 1 73 ? -17.084 -3.197 4.462 1.00 96.25 73 PHE A N 1
ATOM 622 C CA . PHE A 1 73 ? -17.335 -4.560 4.904 1.00 96.25 73 PHE A CA 1
ATOM 623 C C . PHE A 1 73 ? -17.579 -4.591 6.412 1.00 96.25 73 PHE A C 1
ATOM 625 O O . PHE A 1 73 ? -16.942 -3.883 7.196 1.00 96.25 73 PHE A O 1
ATOM 632 N N . ARG A 1 74 ? -18.514 -5.448 6.827 1.00 94.75 74 ARG A N 1
ATOM 633 C CA . ARG A 1 74 ? -18.757 -5.738 8.244 1.00 94.75 74 ARG A CA 1
ATOM 634 C C . ARG A 1 74 ? -17.623 -6.601 8.807 1.00 94.75 74 ARG A C 1
ATOM 636 O O . ARG A 1 74 ? -16.997 -7.354 8.059 1.00 94.75 74 ARG A O 1
ATOM 643 N N . LYS A 1 75 ? -17.407 -6.517 10.124 1.00 92.69 75 LYS A N 1
ATOM 644 C CA . LYS A 1 75 ? -16.447 -7.358 10.855 1.00 92.69 75 LYS A CA 1
ATOM 645 C C . LYS A 1 75 ? -16.672 -8.837 10.536 1.00 92.69 75 LYS A C 1
ATOM 647 O O . LYS A 1 75 ? -17.807 -9.302 10.578 1.00 92.69 75 LYS A O 1
ATOM 652 N N . GLY A 1 76 ? -15.593 -9.550 10.211 1.00 88.31 76 GLY A N 1
ATOM 653 C CA . GLY A 1 76 ? -15.617 -10.992 9.938 1.00 88.31 76 GLY A CA 1
ATOM 654 C C . GLY A 1 76 ? -16.255 -11.403 8.606 1.00 88.31 76 GLY A C 1
ATOM 655 O O . GLY A 1 76 ? -16.496 -12.585 8.392 1.00 88.31 76 GLY A O 1
ATOM 656 N N . SER A 1 77 ? -16.551 -10.461 7.704 1.00 94.00 77 SER A N 1
ATOM 657 C CA . SER A 1 77 ? -17.100 -10.798 6.388 1.00 94.00 77 SER A CA 1
ATOM 658 C C . SER A 1 77 ? -16.105 -11.611 5.552 1.00 94.00 77 SER A C 1
ATOM 660 O O . SER A 1 77 ? -15.010 -11.139 5.258 1.00 94.00 77 SER A O 1
ATOM 662 N N . LEU A 1 78 ? -16.526 -12.785 5.073 1.00 92.44 78 LEU A N 1
ATOM 663 C CA . LEU A 1 78 ? -15.742 -13.632 4.158 1.00 92.44 78 LEU A CA 1
ATOM 664 C C . LEU A 1 78 ? -15.477 -12.970 2.795 1.00 92.44 78 LEU A C 1
ATOM 666 O O . LEU A 1 78 ? -14.624 -13.415 2.038 1.00 92.44 78 LEU A O 1
ATOM 670 N N . ALA A 1 79 ? -16.216 -11.907 2.466 1.00 93.50 79 ALA A N 1
ATOM 671 C CA . ALA A 1 79 ? -16.039 -11.162 1.224 1.00 93.50 79 ALA A CA 1
ATOM 672 C C . ALA A 1 79 ? -14.929 -10.100 1.303 1.00 93.50 79 ALA A C 1
ATOM 674 O O . ALA A 1 79 ? -14.696 -9.417 0.302 1.00 93.50 79 ALA A O 1
ATOM 675 N N . ILE A 1 80 ? -14.298 -9.909 2.471 1.00 95.00 80 ILE A N 1
ATOM 676 C CA . ILE A 1 80 ? -13.160 -8.998 2.623 1.00 95.00 80 ILE A CA 1
ATOM 677 C C . ILE A 1 80 ? -12.009 -9.545 1.772 1.00 95.00 80 ILE A C 1
ATOM 679 O O . ILE A 1 80 ? -11.538 -10.648 2.038 1.00 95.00 80 ILE A O 1
ATOM 683 N N . PRO A 1 81 ? -11.554 -8.810 0.746 1.00 96.06 81 PRO A N 1
ATOM 684 C CA . PRO A 1 81 ? -10.479 -9.296 -0.093 1.00 96.06 81 PRO A CA 1
ATOM 685 C C . PRO A 1 81 ? -9.131 -9.206 0.634 1.00 96.06 81 PRO A C 1
ATOM 687 O O . PRO A 1 81 ? -8.895 -8.310 1.455 1.00 96.06 81 PRO A O 1
ATOM 690 N N . ASP A 1 82 ? -8.227 -10.109 0.275 1.00 96.44 82 ASP A N 1
ATOM 691 C CA . ASP A 1 82 ? -6.799 -9.875 0.444 1.00 96.44 82 ASP A CA 1
ATOM 692 C C . ASP A 1 82 ? -6.334 -8.920 -0.661 1.00 96.44 82 ASP A C 1
ATOM 694 O O . ASP A 1 82 ? -6.514 -9.211 -1.841 1.00 96.44 82 ASP A O 1
ATOM 698 N N . VAL A 1 83 ? -5.813 -7.749 -0.292 1.00 96.69 83 VAL A N 1
ATOM 699 C CA . VAL A 1 83 ? -5.377 -6.737 -1.270 1.00 96.69 83 VAL A CA 1
ATOM 700 C C . VAL A 1 83 ? -3.997 -7.017 -1.850 1.00 96.69 83 VAL A C 1
ATOM 702 O O . VAL A 1 83 ? -3.645 -6.374 -2.833 1.00 96.69 83 VAL A O 1
ATOM 705 N N . PHE A 1 84 ? -3.265 -7.989 -1.302 1.00 96.94 84 PHE A N 1
ATOM 706 C CA . PHE A 1 84 ? -1.995 -8.462 -1.852 1.00 96.94 84 PHE A CA 1
ATOM 707 C C . PHE A 1 84 ? -2.171 -9.670 -2.786 1.00 96.94 84 PHE A C 1
ATOM 709 O O . PHE A 1 84 ? -1.239 -10.050 -3.490 1.00 96.94 84 PHE A O 1
ATOM 716 N N . ASP A 1 85 ? -3.378 -10.244 -2.870 1.00 95.94 85 ASP A N 1
ATOM 717 C CA . ASP A 1 85 ? -3.678 -11.284 -3.854 1.00 95.94 85 ASP A CA 1
ATOM 718 C C . ASP A 1 85 ? -3.654 -10.710 -5.281 1.00 95.94 85 ASP A C 1
ATOM 720 O O . ASP A 1 85 ? -4.389 -9.781 -5.630 1.00 95.94 85 ASP A O 1
ATOM 724 N N . LYS A 1 86 ? -2.848 -11.324 -6.150 1.00 93.56 86 LYS A N 1
ATOM 725 C CA . LYS A 1 86 ? -2.614 -10.881 -7.536 1.00 93.56 86 LYS A CA 1
ATOM 726 C C . LYS A 1 86 ? -3.902 -10.803 -8.364 1.00 93.56 86 LYS A C 1
ATOM 728 O O . LYS A 1 86 ? -4.052 -9.908 -9.200 1.00 93.56 86 LYS A O 1
ATOM 733 N N . LYS A 1 87 ? -4.879 -11.690 -8.130 1.00 94.06 87 LYS A N 1
ATOM 734 C CA . LYS A 1 87 ? -6.177 -11.637 -8.830 1.00 94.06 87 LYS A CA 1
ATOM 735 C C . LYS A 1 87 ? -7.015 -10.466 -8.325 1.00 94.06 87 LYS A C 1
ATOM 737 O O . LYS A 1 87 ? -7.682 -9.804 -9.127 1.00 94.06 87 LYS A O 1
ATOM 742 N N . VAL A 1 88 ? -6.987 -10.188 -7.022 1.00 95.38 88 VAL A N 1
ATOM 743 C CA . VAL A 1 88 ? -7.633 -9.014 -6.428 1.00 95.38 88 VAL A CA 1
ATOM 744 C C . VAL A 1 88 ? -7.015 -7.730 -6.969 1.00 95.38 88 VAL A C 1
ATOM 746 O O . VAL A 1 88 ? -7.775 -6.880 -7.436 1.00 95.38 88 VAL A O 1
ATOM 749 N N . ILE A 1 89 ? -5.687 -7.610 -6.970 1.00 94.94 89 ILE A N 1
ATOM 750 C CA . ILE A 1 89 ? -4.958 -6.448 -7.499 1.00 94.94 89 ILE A CA 1
ATOM 751 C C . ILE A 1 89 ? -5.389 -6.188 -8.943 1.00 94.94 89 ILE A C 1
ATOM 753 O O . ILE A 1 89 ? -5.992 -5.147 -9.219 1.00 94.94 89 ILE A O 1
ATOM 757 N N . LYS A 1 90 ? -5.214 -7.171 -9.841 1.00 92.38 90 LYS A N 1
ATOM 758 C CA . LYS A 1 90 ? -5.627 -7.060 -11.252 1.00 92.38 90 LYS A CA 1
ATOM 759 C C . LYS A 1 90 ? -7.102 -6.648 -11.379 1.00 92.38 90 LYS A C 1
ATOM 761 O O . LYS A 1 90 ? -7.441 -5.813 -12.213 1.00 92.38 90 LYS A O 1
ATOM 766 N N . ARG A 1 91 ? -8.004 -7.182 -10.545 1.00 92.81 91 ARG A N 1
ATOM 767 C CA . ARG A 1 91 ? -9.438 -6.826 -10.561 1.00 92.81 91 ARG A CA 1
ATOM 768 C C . ARG A 1 91 ? -9.713 -5.382 -10.133 1.00 92.81 91 ARG A C 1
ATOM 770 O O . ARG A 1 91 ? -10.642 -4.778 -10.666 1.00 92.81 91 ARG A O 1
ATOM 777 N N . TYR A 1 92 ? -8.996 -4.854 -9.144 1.00 92.62 92 TYR A N 1
ATOM 778 C CA . TYR A 1 92 ? -9.178 -3.471 -8.698 1.00 92.62 92 TYR A CA 1
ATOM 779 C C . TYR A 1 92 ? -8.570 -2.494 -9.702 1.00 92.62 92 TYR A C 1
ATOM 781 O O . TYR A 1 92 ? -9.280 -1.608 -10.169 1.00 92.62 92 TYR A O 1
ATOM 789 N N . PHE A 1 93 ? -7.316 -2.701 -10.101 1.00 89.56 93 PHE A N 1
ATOM 790 C CA . PHE A 1 93 ? -6.605 -1.802 -11.010 1.00 89.56 93 PHE A CA 1
ATOM 791 C C . PHE A 1 93 ? -7.228 -1.738 -12.415 1.00 89.56 93 PHE A C 1
ATOM 793 O O . PHE A 1 93 ? -7.214 -0.679 -13.025 1.00 89.56 93 PHE A O 1
ATOM 800 N N . LYS A 1 94 ? -7.921 -2.791 -12.880 1.00 88.00 94 LYS A N 1
ATOM 801 C CA . LYS A 1 94 ? -8.731 -2.757 -14.121 1.00 88.00 94 LYS A CA 1
ATOM 802 C C . LYS A 1 94 ? -9.915 -1.777 -14.107 1.00 88.00 94 LYS A C 1
ATOM 804 O O . LYS A 1 94 ? -10.531 -1.566 -15.147 1.00 88.00 94 LYS A O 1
ATOM 809 N N . LYS A 1 95 ? -10.298 -1.230 -12.949 1.00 87.06 95 LYS A N 1
ATOM 810 C CA . LYS A 1 95 ? -11.422 -0.280 -12.834 1.00 87.06 95 LYS A CA 1
ATOM 811 C C . LYS A 1 95 ? -11.027 1.166 -13.115 1.00 87.06 95 LYS A C 1
ATOM 813 O O . LYS A 1 95 ? -11.900 2.029 -13.140 1.00 87.06 95 LYS A O 1
ATOM 818 N N . ILE A 1 96 ? -9.735 1.426 -13.253 1.00 83.31 96 ILE A N 1
ATOM 819 C CA . ILE A 1 96 ? -9.171 2.747 -13.491 1.00 83.31 96 ILE A CA 1
ATOM 820 C C . ILE A 1 96 ? -8.268 2.666 -14.717 1.00 83.31 96 ILE A C 1
ATOM 822 O O . ILE A 1 96 ? -7.724 1.611 -15.031 1.00 83.31 96 ILE A O 1
ATOM 826 N N . ASP A 1 97 ? -8.130 3.778 -15.422 1.00 79.69 97 ASP A N 1
ATOM 827 C CA . ASP A 1 97 ? -7.199 3.885 -16.542 1.00 79.69 97 ASP A CA 1
ATOM 828 C C . ASP A 1 97 ? -5.801 4.173 -15.978 1.00 79.69 97 ASP A C 1
ATOM 830 O O . ASP A 1 97 ? -5.448 5.336 -15.774 1.00 79.69 97 ASP A O 1
ATOM 834 N N . ASN A 1 98 ? -5.090 3.094 -15.629 1.00 78.50 98 ASN A N 1
ATOM 835 C CA . ASN A 1 98 ? -3.791 3.094 -14.963 1.00 78.50 98 ASN A CA 1
ATOM 836 C C . ASN A 1 98 ? -2.804 2.176 -15.696 1.00 78.50 98 ASN A C 1
ATOM 838 O O . ASN A 1 98 ? -2.969 0.952 -15.706 1.00 78.50 98 ASN A O 1
ATOM 842 N N . ASN A 1 99 ? -1.745 2.783 -16.232 1.00 79.12 99 ASN A N 1
ATOM 843 C CA . ASN A 1 99 ? -0.665 2.081 -16.913 1.00 79.12 99 ASN A CA 1
ATOM 844 C C . ASN A 1 99 ? 0.631 2.023 -16.098 1.00 79.12 99 ASN A C 1
ATOM 846 O O . ASN A 1 99 ? 1.557 1.344 -16.511 1.00 79.12 99 ASN A O 1
ATOM 850 N N . ASN A 1 100 ? 0.708 2.668 -14.936 1.00 80.19 100 ASN A N 1
ATOM 851 C CA . ASN A 1 100 ? 1.984 2.945 -14.268 1.00 80.19 100 ASN A CA 1
ATOM 852 C C . ASN A 1 100 ? 2.160 2.103 -13.005 1.00 80.19 100 ASN A C 1
ATOM 854 O O . ASN A 1 100 ? 3.239 2.067 -12.424 1.00 80.19 100 ASN A O 1
ATOM 858 N N . GLY A 1 101 ? 1.105 1.406 -12.580 1.00 88.19 101 GLY A N 1
ATOM 859 C CA . GLY A 1 101 ? 1.142 0.595 -11.376 1.00 88.19 101 GLY A CA 1
ATOM 860 C C . GLY A 1 101 ? 0.581 1.336 -10.170 1.00 88.19 101 GLY A C 1
ATOM 861 O O . GLY A 1 101 ? -0.263 2.229 -10.288 1.00 88.19 101 GLY A O 1
ATOM 862 N N . GLY A 1 102 ? 0.991 0.937 -8.975 1.00 91.81 102 GLY A N 1
ATOM 863 C CA . GLY A 1 102 ? 0.463 1.540 -7.765 1.00 91.81 102 GLY A CA 1
ATOM 864 C C . GLY A 1 102 ? 1.074 1.024 -6.481 1.00 91.81 102 GLY A C 1
ATOM 865 O O . GLY A 1 102 ? 1.798 0.032 -6.457 1.00 91.81 102 GLY A O 1
ATOM 866 N N . MET A 1 103 ? 0.709 1.695 -5.397 1.00 94.50 103 MET A N 1
ATOM 867 C CA . MET A 1 103 ? 1.036 1.288 -4.042 1.00 94.50 103 MET A CA 1
ATOM 868 C C . MET A 1 103 ? -0.175 0.598 -3.410 1.00 94.50 103 MET A C 1
ATOM 870 O O . MET A 1 103 ? -1.304 1.087 -3.463 1.00 94.50 103 MET A O 1
ATOM 874 N N . ILE A 1 104 ? 0.055 -0.553 -2.796 1.00 96.75 104 ILE A N 1
ATOM 875 C CA . ILE A 1 104 ? -0.934 -1.302 -2.029 1.00 96.75 104 ILE A CA 1
ATOM 876 C C . ILE A 1 104 ? -0.624 -1.075 -0.558 1.00 96.75 104 ILE A C 1
ATOM 878 O O . ILE A 1 104 ? 0.520 -1.212 -0.135 1.00 96.75 104 ILE A O 1
ATOM 882 N N . ILE A 1 105 ? -1.640 -0.718 0.219 1.00 97.19 105 ILE A N 1
ATOM 883 C CA . ILE A 1 105 ? -1.511 -0.409 1.641 1.00 97.19 105 ILE A CA 1
ATOM 884 C C . ILE A 1 105 ? -2.568 -1.207 2.390 1.00 97.19 105 ILE A C 1
ATOM 886 O O . ILE A 1 105 ? -3.763 -1.067 2.132 1.00 97.19 105 ILE A O 1
ATOM 890 N N . GLU A 1 106 ? -2.154 -2.003 3.363 1.00 97.69 106 GLU A N 1
ATOM 891 C CA . GLU A 1 106 ? -3.039 -2.524 4.391 1.00 97.69 106 GLU A CA 1
ATOM 892 C C . GLU A 1 106 ? -2.655 -1.924 5.741 1.00 97.69 106 GLU A C 1
ATOM 894 O O . GLU A 1 106 ? -1.518 -2.040 6.181 1.00 97.69 106 GLU A O 1
ATOM 899 N N . ILE A 1 107 ? -3.609 -1.279 6.406 1.00 95.81 107 ILE A N 1
ATOM 900 C CA . ILE A 1 107 ? -3.404 -0.667 7.718 1.00 95.81 107 ILE A CA 1
ATOM 901 C C . ILE A 1 107 ? -4.498 -1.118 8.681 1.00 95.81 107 ILE A C 1
ATOM 903 O O . ILE A 1 107 ? -5.693 -1.110 8.357 1.00 95.81 107 ILE A O 1
ATOM 907 N N . LYS A 1 108 ? -4.086 -1.544 9.873 1.00 95.56 108 LYS A N 1
ATOM 908 C CA . LYS A 1 108 ? -4.970 -2.089 10.902 1.00 95.56 108 LYS A CA 1
ATOM 909 C C . LYS A 1 108 ? -4.827 -1.286 12.185 1.00 95.56 108 LYS A C 1
ATOM 911 O O . LYS A 1 108 ? -3.726 -1.118 12.694 1.00 95.56 108 LYS A O 1
ATOM 916 N N . GLU A 1 109 ? -5.940 -0.789 12.704 1.00 93.75 109 GLU A N 1
ATOM 917 C CA . GLU A 1 109 ? -6.022 -0.200 14.042 1.00 93.75 109 GLU A CA 1
ATOM 918 C C . GLU A 1 109 ? -6.060 -1.291 15.114 1.00 93.75 109 GLU A C 1
ATOM 920 O O . GLU A 1 109 ? -6.659 -2.352 14.914 1.00 93.75 109 GLU A O 1
ATOM 925 N N . LYS A 1 110 ? -5.492 -0.991 16.286 1.00 93.75 110 LYS A N 1
ATOM 926 C CA . LYS A 1 110 ? -5.632 -1.845 17.465 1.00 93.75 110 LYS A CA 1
ATOM 927 C C . LYS A 1 110 ? -7.111 -1.968 17.843 1.00 93.75 110 LYS A C 1
ATOM 929 O O . LYS A 1 110 ? -7.811 -0.951 17.894 1.00 93.75 110 LYS A O 1
ATOM 934 N N . PRO A 1 111 ? -7.593 -3.187 18.143 1.00 93.50 111 PRO A N 1
ATOM 935 C CA . PRO A 1 111 ? -8.953 -3.383 18.611 1.00 93.50 111 PRO A CA 1
ATOM 936 C C . PRO A 1 111 ? -9.254 -2.554 19.860 1.00 93.50 111 PRO A C 1
ATOM 938 O O . PRO A 1 111 ? -8.433 -2.463 20.773 1.00 93.50 111 PRO A O 1
ATOM 941 N N . SER A 1 112 ? -10.449 -1.976 19.903 1.00 91.81 112 SER A N 1
ATOM 942 C CA . SER A 1 112 ? -10.947 -1.204 21.042 1.00 91.81 112 SER A CA 1
ATOM 943 C C . SER A 1 112 ? -12.457 -1.404 21.179 1.00 91.81 112 SER A C 1
ATOM 945 O O . SER A 1 112 ? -13.138 -1.732 20.209 1.00 91.81 112 SER A O 1
ATOM 947 N N . ASP A 1 113 ? -12.998 -1.189 22.375 1.00 90.56 113 ASP A N 1
ATOM 948 C CA . ASP A 1 113 ? -14.452 -1.168 22.591 1.00 90.56 113 ASP A CA 1
ATOM 949 C C . ASP A 1 113 ? -15.067 0.199 22.253 1.00 90.56 113 ASP A C 1
ATOM 951 O O . ASP A 1 113 ? -16.275 0.316 22.041 1.00 90.56 113 ASP A O 1
ATOM 955 N N . LYS A 1 114 ? -14.233 1.244 22.194 1.00 88.81 114 LYS A N 1
ATOM 956 C CA . LYS A 1 114 ? -14.630 2.625 21.898 1.00 88.81 114 LYS A CA 1
ATOM 957 C C . LYS A 1 114 ? -13.833 3.176 20.726 1.00 88.81 114 LYS A C 1
ATOM 959 O O . LYS A 1 114 ? -12.678 2.797 20.528 1.00 88.81 114 LYS A O 1
ATOM 964 N N . GLU A 1 115 ? -14.439 4.112 20.003 1.00 86.06 115 GLU A N 1
ATOM 965 C CA . GLU A 1 115 ? -13.743 4.861 18.963 1.00 86.06 115 GLU A CA 1
ATOM 966 C C . GLU A 1 115 ? -12.545 5.599 19.569 1.00 86.06 115 GLU A C 1
ATOM 968 O O . GLU A 1 115 ? -12.718 6.342 20.541 1.00 86.06 115 GLU A O 1
ATOM 973 N N . PRO A 1 116 ? -11.323 5.341 19.077 1.00 82.25 116 PRO A N 1
ATOM 974 C CA . PRO A 1 116 ? -10.142 5.961 19.629 1.00 82.25 116 PRO A CA 1
ATOM 975 C C . PRO A 1 116 ? -10.080 7.428 19.192 1.00 82.25 116 PRO A C 1
ATOM 977 O O . PRO A 1 116 ? -10.343 7.757 18.039 1.00 82.25 116 PRO A O 1
ATOM 980 N N . LEU A 1 117 ? -9.688 8.298 20.124 1.00 77.19 117 LEU A N 1
ATOM 981 C CA . LEU A 1 117 ? -9.457 9.727 19.864 1.00 77.19 117 LEU A CA 1
ATOM 982 C C . LEU A 1 117 ? -8.177 9.970 19.045 1.00 77.19 117 LEU A C 1
ATOM 984 O O . LEU A 1 117 ? -7.998 11.018 18.443 1.00 77.19 117 LEU A O 1
ATOM 988 N N . PHE A 1 118 ? -7.278 8.986 18.998 1.00 80.25 118 PHE A N 1
ATOM 989 C CA . PHE A 1 118 ? -6.039 9.043 18.231 1.00 80.25 118 PHE A CA 1
ATOM 990 C C . PHE A 1 118 ? -5.858 7.756 17.442 1.00 80.25 118 PHE A C 1
ATOM 992 O O . PHE A 1 118 ? -6.216 6.675 17.916 1.00 80.25 118 PHE A O 1
ATOM 999 N N . THR A 1 119 ? -5.243 7.849 16.266 1.00 81.44 119 THR A N 1
ATOM 1000 C CA . THR A 1 119 ? -4.872 6.654 15.504 1.00 81.44 119 THR A CA 1
ATOM 1001 C C . THR A 1 119 ? -3.926 5.782 16.337 1.00 81.44 119 THR A C 1
ATOM 1003 O O . THR A 1 119 ? -2.821 6.199 16.680 1.00 81.44 119 THR A O 1
ATOM 1006 N N . ASN A 1 120 ? -4.350 4.556 16.646 1.00 88.00 120 ASN A N 1
ATOM 1007 C CA . ASN A 1 120 ? -3.532 3.561 17.335 1.00 88.00 120 ASN A CA 1
ATOM 1008 C C . ASN A 1 120 ? -3.355 2.358 16.414 1.00 88.00 120 ASN A C 1
ATOM 1010 O O . ASN A 1 120 ? -4.256 1.533 16.276 1.00 88.00 120 ASN A O 1
ATOM 1014 N N . ILE A 1 121 ? -2.213 2.304 15.739 1.00 91.75 121 ILE A N 1
ATOM 1015 C CA . ILE A 1 121 ? -1.945 1.336 14.677 1.00 91.75 121 ILE A CA 1
ATOM 1016 C C . ILE A 1 121 ? -1.450 0.028 15.297 1.00 91.75 121 ILE A C 1
ATOM 1018 O O . ILE A 1 121 ? -0.574 0.026 16.160 1.00 91.75 121 ILE A O 1
ATOM 1022 N N . GLU A 1 122 ? -2.052 -1.083 14.884 1.00 94.69 122 GLU A N 1
ATOM 1023 C CA . GLU A 1 122 ? -1.599 -2.439 15.191 1.00 94.69 122 GLU A CA 1
ATOM 1024 C C . GLU A 1 122 ? -0.526 -2.884 14.202 1.00 94.69 122 GLU A C 1
ATOM 1026 O O . GLU A 1 122 ? 0.510 -3.388 14.618 1.00 94.69 122 GLU A O 1
ATOM 1031 N N . SER A 1 123 ? -0.775 -2.696 12.905 1.00 96.31 123 SER A N 1
ATOM 1032 C CA . SER A 1 123 ? 0.166 -3.064 11.852 1.00 96.31 123 SER A CA 1
ATOM 1033 C C . SER A 1 123 ? -0.071 -2.279 10.567 1.00 96.31 123 SER A C 1
ATOM 1035 O O . SER A 1 123 ? -1.178 -1.791 10.295 1.00 96.31 123 SER A O 1
ATOM 1037 N N . ILE A 1 124 ? 0.991 -2.180 9.769 1.00 96.81 124 ILE A N 1
ATOM 1038 C CA . ILE A 1 124 ? 0.976 -1.612 8.425 1.00 96.81 124 ILE A CA 1
ATOM 1039 C C . ILE A 1 124 ? 1.755 -2.555 7.527 1.00 96.81 124 ILE A C 1
ATOM 1041 O O . ILE A 1 124 ? 2.897 -2.895 7.827 1.00 96.81 124 ILE A O 1
ATOM 1045 N N . ARG A 1 125 ? 1.137 -2.943 6.418 1.00 98.19 125 ARG A N 1
ATOM 1046 C CA . ARG A 1 125 ? 1.766 -3.720 5.359 1.00 98.19 125 ARG A CA 1
ATOM 1047 C C . ARG A 1 125 ? 1.643 -2.947 4.067 1.00 98.19 125 ARG A C 1
ATOM 1049 O O . ARG A 1 125 ? 0.569 -2.414 3.775 1.00 98.19 125 ARG A O 1
ATOM 1056 N N . ILE A 1 126 ? 2.711 -2.876 3.295 1.00 98.00 126 ILE A N 1
ATOM 1057 C CA . ILE A 1 126 ? 2.702 -2.195 2.006 1.00 98.00 126 ILE A CA 1
ATOM 1058 C C . ILE A 1 126 ? 3.371 -3.044 0.939 1.00 98.00 126 ILE A C 1
ATOM 1060 O O . ILE A 1 126 ? 4.173 -3.926 1.229 1.00 98.00 126 ILE A O 1
ATOM 1064 N N . SER A 1 127 ? 3.042 -2.761 -0.311 1.00 97.38 127 SER A N 1
ATOM 1065 C CA . SER A 1 127 ? 3.761 -3.287 -1.463 1.00 97.38 127 SER A CA 1
ATOM 1066 C C . SER A 1 127 ? 3.543 -2.376 -2.661 1.00 97.38 127 SER A C 1
ATOM 1068 O O . SER A 1 127 ? 2.635 -1.541 -2.662 1.00 97.38 127 SER A O 1
ATOM 1070 N N . PHE A 1 128 ? 4.356 -2.550 -3.687 1.00 94.81 128 PHE A N 1
ATOM 1071 C CA . PHE A 1 128 ? 4.241 -1.850 -4.950 1.00 94.81 128 PHE A CA 1
ATOM 1072 C C . PHE A 1 128 ? 3.990 -2.841 -6.075 1.00 94.81 128 PHE A C 1
ATOM 1074 O O . PHE A 1 128 ? 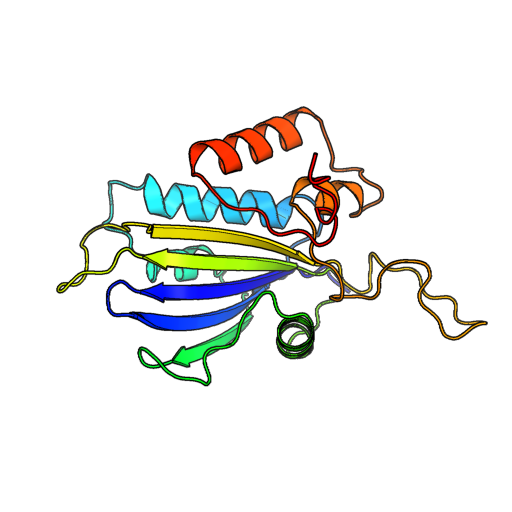4.446 -3.982 -6.045 1.00 94.81 128 PHE A O 1
ATOM 1081 N N . VAL A 1 129 ? 3.264 -2.385 -7.086 1.00 93.19 129 VAL A N 1
ATOM 1082 C CA . VAL A 1 129 ? 3.039 -3.116 -8.329 1.00 93.19 129 VAL A CA 1
ATOM 1083 C C . VAL A 1 129 ? 3.368 -2.207 -9.493 1.00 93.19 129 VAL A C 1
ATOM 1085 O O . VAL A 1 129 ? 3.045 -1.020 -9.458 1.00 93.19 129 VAL A O 1
ATOM 1088 N N . VAL A 1 130 ? 3.984 -2.767 -10.525 1.00 89.50 130 VAL A N 1
ATOM 1089 C CA . VAL A 1 130 ? 4.270 -2.061 -11.777 1.00 89.50 130 VAL A CA 1
ATOM 1090 C C . VAL A 1 130 ? 3.143 -2.282 -12.783 1.00 89.50 130 VAL A C 1
ATOM 1092 O O . VAL A 1 130 ? 2.453 -3.309 -12.757 1.00 89.50 130 VAL A O 1
ATOM 1095 N N . GLY A 1 131 ? 2.898 -1.271 -13.612 1.00 87.44 131 GLY A N 1
ATOM 1096 C CA . GLY A 1 131 ? 1.890 -1.306 -14.666 1.00 87.44 131 GLY A CA 1
ATOM 1097 C C . GLY A 1 131 ? 2.497 -1.550 -16.046 1.00 87.44 131 GLY A C 1
ATOM 1098 O O . GLY A 1 131 ? 3.681 -1.818 -16.185 1.00 87.44 131 GLY A O 1
ATOM 1099 N N . TRP A 1 132 ? 1.657 -1.432 -17.070 1.00 85.31 132 TRP A N 1
ATOM 1100 C CA . TRP A 1 132 ? 2.001 -1.622 -18.480 1.00 85.31 132 TRP A CA 1
ATOM 1101 C C . TRP A 1 132 ? 3.174 -0.769 -18.993 1.00 85.31 132 TRP A C 1
ATOM 1103 O O . TRP A 1 132 ? 3.872 -1.230 -19.884 1.00 85.31 132 TRP A O 1
ATOM 1113 N N . GLU A 1 133 ? 3.390 0.444 -18.473 1.00 80.62 133 GLU A N 1
ATOM 1114 C CA . GLU A 1 133 ? 4.482 1.339 -18.907 1.00 80.62 133 GLU A CA 1
ATOM 1115 C C . GLU A 1 133 ? 5.877 0.842 -18.506 1.00 80.62 133 GLU A C 1
ATOM 1117 O O . GLU A 1 133 ? 6.850 1.229 -19.139 1.00 80.62 133 GLU A O 1
ATOM 1122 N N . GLU A 1 134 ? 5.967 -0.014 -17.489 1.00 78.62 134 GLU A N 1
ATOM 1123 C CA . GLU A 1 134 ? 7.233 -0.524 -16.939 1.00 78.62 134 GLU A CA 1
ATOM 1124 C C . GLU A 1 134 ? 7.465 -2.001 -17.311 1.00 78.62 134 GLU A C 1
ATOM 1126 O O . GLU A 1 134 ? 8.358 -2.659 -16.780 1.00 78.62 134 GLU A O 1
ATOM 1131 N N . CYS A 1 135 ? 6.622 -2.551 -18.191 1.00 78.94 135 CYS A N 1
ATOM 1132 C CA . CYS A 1 135 ? 6.685 -3.936 -18.639 1.00 78.94 135 CYS A CA 1
ATOM 1133 C C . CYS A 1 135 ? 6.897 -3.989 -20.154 1.00 78.94 135 CYS A C 1
ATOM 1135 O O . CYS A 1 135 ? 6.144 -3.386 -20.920 1.00 78.94 135 CYS A O 1
ATOM 1137 N N . ASP A 1 136 ? 7.851 -4.804 -20.595 1.00 78.12 136 ASP A N 1
ATOM 1138 C CA . ASP A 1 136 ? 8.119 -5.016 -22.014 1.00 78.12 136 ASP A CA 1
ATOM 1139 C C . ASP A 1 136 ? 7.286 -6.172 -22.581 1.00 78.12 136 ASP A C 1
ATOM 1141 O O . ASP A 1 136 ? 7.214 -7.256 -22.001 1.00 78.12 136 ASP A O 1
ATOM 1145 N N . TYR A 1 137 ? 6.681 -5.976 -23.756 1.00 73.25 137 TYR A N 1
ATOM 1146 C CA . TYR A 1 137 ? 5.881 -6.999 -24.437 1.00 73.25 137 TYR A CA 1
ATOM 1147 C C . TYR A 1 137 ? 6.482 -7.383 -25.793 1.00 73.25 137 TYR A C 1
ATOM 1149 O O . TYR A 1 137 ? 6.640 -6.539 -26.680 1.00 73.25 137 TYR A O 1
ATOM 1157 N N . ASP A 1 138 ? 6.775 -8.671 -25.989 1.00 79.00 138 ASP A N 1
ATOM 1158 C CA . ASP A 1 138 ? 7.196 -9.208 -27.280 1.00 79.00 138 ASP A CA 1
ATOM 1159 C C . ASP A 1 138 ? 5.979 -9.539 -28.150 1.00 79.00 138 ASP A C 1
ATOM 1161 O O . ASP A 1 138 ? 5.399 -10.627 -28.092 1.00 79.00 138 ASP A O 1
ATOM 1165 N N . TYR A 1 139 ? 5.642 -8.606 -29.040 1.00 79.75 139 TYR A N 1
ATOM 1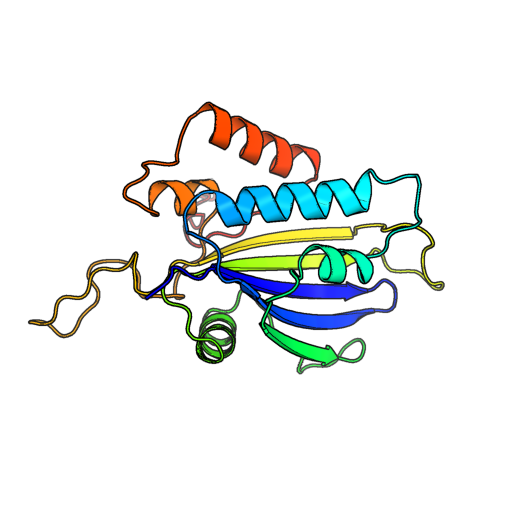166 C CA . TYR A 1 139 ? 4.563 -8.765 -30.016 1.00 79.75 139 TYR A CA 1
ATOM 1167 C C . TYR A 1 139 ? 4.787 -9.902 -31.027 1.00 79.75 139 TYR A C 1
ATOM 1169 O O . TYR A 1 139 ? 3.833 -10.316 -31.684 1.00 79.75 139 TYR A O 1
ATOM 1177 N N . LYS A 1 140 ? 6.017 -10.414 -31.194 1.00 83.00 140 LYS A N 1
ATOM 1178 C CA . LYS A 1 140 ? 6.283 -11.548 -32.097 1.00 83.00 140 LYS A CA 1
ATOM 1179 C C . LYS A 1 140 ? 5.927 -12.882 -31.457 1.00 83.00 140 LYS A C 1
ATOM 1181 O O . LYS A 1 140 ? 5.530 -13.801 -32.171 1.00 83.00 140 LYS A O 1
ATOM 1186 N N . THR A 1 141 ? 6.110 -13.002 -30.143 1.00 82.44 141 THR A N 1
ATOM 1187 C CA . THR A 1 141 ? 5.863 -14.248 -29.401 1.00 82.44 141 THR A CA 1
ATOM 1188 C C . THR A 1 141 ? 4.607 -14.207 -28.533 1.00 82.44 141 THR A C 1
ATOM 1190 O O . THR A 1 141 ? 4.275 -15.232 -27.937 1.00 82.44 141 THR A O 1
ATOM 1193 N N . ASP A 1 142 ? 3.894 -13.075 -28.514 1.00 81.06 142 ASP A N 1
ATOM 1194 C CA . ASP A 1 142 ? 2.679 -12.826 -27.722 1.00 81.06 142 ASP A CA 1
ATOM 1195 C C . ASP A 1 142 ? 2.920 -13.027 -26.213 1.00 81.06 142 ASP A C 1
ATOM 1197 O O . ASP A 1 142 ? 2.093 -13.576 -25.480 1.00 81.06 142 ASP A O 1
ATOM 1201 N N . LYS A 1 143 ? 4.104 -12.619 -25.735 1.00 79.06 143 LYS A N 1
ATOM 1202 C CA . LYS A 1 143 ? 4.569 -12.849 -24.359 1.00 79.06 143 LYS A CA 1
ATOM 1203 C C . LYS A 1 143 ? 5.211 -11.611 -23.749 1.00 79.06 143 LYS A C 1
ATOM 1205 O O . LYS A 1 143 ? 5.856 -10.826 -24.434 1.00 79.06 143 LYS A O 1
ATOM 1210 N N . TRP A 1 144 ? 5.090 -11.492 -22.430 1.00 75.25 144 TRP A N 1
ATOM 1211 C CA . TRP A 1 144 ? 5.847 -10.522 -21.644 1.00 75.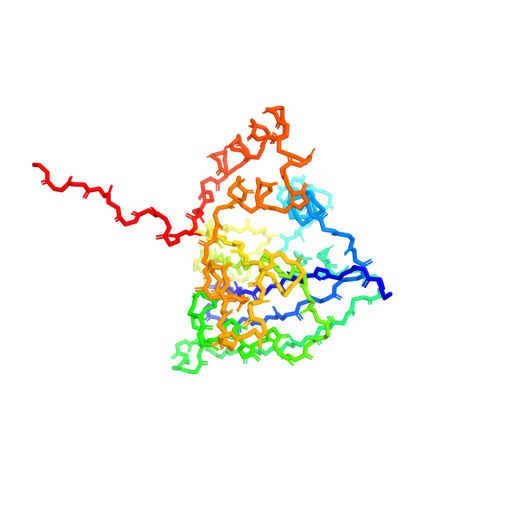25 144 TRP A CA 1
ATOM 1212 C C . TRP A 1 144 ? 7.331 -10.876 -21.616 1.00 75.25 144 TRP A C 1
ATOM 1214 O O . TRP A 1 144 ? 7.704 -12.035 -21.415 1.00 75.25 144 TRP A O 1
ATOM 1224 N N . ILE A 1 145 ? 8.169 -9.862 -21.793 1.00 72.25 145 ILE A N 1
ATOM 1225 C CA . ILE A 1 145 ? 9.596 -9.916 -21.517 1.00 72.25 145 ILE A CA 1
ATOM 1226 C C . ILE A 1 145 ? 9.756 -9.492 -20.051 1.00 72.25 145 ILE A C 1
ATOM 1228 O O . ILE A 1 145 ? 9.736 -8.310 -19.727 1.00 72.25 145 ILE A O 1
ATOM 1232 N N . GLY A 1 146 ? 9.862 -10.471 -19.151 1.00 74.12 146 GLY A N 1
ATOM 1233 C CA . GLY A 1 146 ? 9.931 -10.230 -17.705 1.00 74.12 146 GLY A CA 1
ATOM 1234 C C . GLY A 1 146 ? 8.589 -10.416 -16.992 1.00 74.12 146 GLY A C 1
ATOM 1235 O O . GLY A 1 146 ? 7.827 -11.327 -17.320 1.00 74.12 146 GLY A O 1
ATOM 1236 N N . ASP A 1 147 ? 8.339 -9.599 -15.968 1.00 81.06 147 ASP A N 1
ATOM 1237 C CA . ASP A 1 147 ? 7.147 -9.692 -15.117 1.00 81.06 147 ASP A CA 1
ATOM 1238 C C . ASP A 1 147 ? 5.914 -9.081 -15.820 1.00 81.06 147 ASP A C 1
ATOM 1240 O O . ASP A 1 147 ? 6.010 -8.033 -16.458 1.00 81.06 147 ASP A O 1
ATOM 1244 N N . GLU A 1 148 ? 4.734 -9.706 -15.697 1.00 87.25 148 GLU A N 1
ATOM 1245 C CA . GLU A 1 148 ? 3.503 -9.126 -16.253 1.00 87.25 148 GLU A CA 1
ATOM 1246 C C . GLU A 1 148 ? 3.020 -7.910 -15.427 1.00 87.25 148 GLU A C 1
ATOM 1248 O O . GLU A 1 148 ? 3.198 -7.861 -14.201 1.00 87.25 148 GLU A O 1
ATOM 1253 N N . PRO A 1 149 ? 2.265 -6.976 -16.035 1.00 88.25 149 PRO A N 1
ATOM 1254 C CA . PRO A 1 149 ? 1.646 -5.880 -15.302 1.00 88.25 149 PRO A CA 1
ATOM 1255 C C . PRO A 1 149 ? 0.781 -6.383 -14.143 1.00 88.25 149 PRO A C 1
ATOM 1257 O O . PRO A 1 149 ? -0.075 -7.269 -14.298 1.00 88.25 149 PRO A O 1
ATOM 1260 N N . PHE A 1 150 ? 0.967 -5.774 -12.972 1.00 91.19 150 PHE A N 1
ATOM 1261 C CA . PHE A 1 150 ? 0.233 -6.089 -11.745 1.00 91.19 150 PHE A CA 1
ATOM 1262 C C . PHE A 1 150 ? 0.337 -7.562 -11.297 1.00 91.19 150 PHE A C 1
ATOM 1264 O O . PHE A 1 150 ? -0.563 -8.053 -10.606 1.00 91.19 150 PHE A O 1
ATOM 1271 N N . SER A 1 151 ? 1.370 -8.304 -11.718 1.00 90.38 151 SER A N 1
ATOM 1272 C CA . SER A 1 151 ? 1.553 -9.711 -11.323 1.00 90.38 151 SER A CA 1
ATOM 1273 C C . SER A 1 151 ? 2.598 -9.937 -10.243 1.00 90.38 151 SER A C 1
ATOM 1275 O O . SER A 1 151 ? 2.673 -11.055 -9.729 1.00 90.38 151 SER A O 1
ATOM 1277 N N . LYS A 1 152 ? 3.387 -8.918 -9.905 1.00 92.69 152 LYS A N 1
ATOM 1278 C CA . LYS A 1 152 ? 4.455 -9.034 -8.921 1.00 92.69 152 LYS A CA 1
ATOM 1279 C C . LYS A 1 152 ? 4.397 -7.925 -7.886 1.00 92.69 152 LYS A C 1
ATOM 1281 O O . LYS A 1 152 ? 4.080 -6.783 -8.216 1.00 92.69 152 LYS A O 1
ATOM 1286 N N . LEU A 1 153 ? 4.663 -8.316 -6.648 1.00 95.75 153 LEU A N 1
ATOM 1287 C CA . LEU A 1 153 ? 4.810 -7.438 -5.499 1.00 95.75 153 LEU A CA 1
ATOM 1288 C C . LEU A 1 153 ? 6.277 -7.043 -5.349 1.00 95.75 153 LEU A C 1
ATOM 1290 O O . LEU A 1 153 ? 7.148 -7.912 -5.333 1.00 95.75 153 LEU A O 1
ATOM 1294 N N . TYR A 1 154 ? 6.523 -5.749 -5.199 1.00 94.31 154 TYR A N 1
ATOM 1295 C CA . TYR A 1 154 ? 7.848 -5.168 -5.029 1.00 94.31 154 TYR A CA 1
ATOM 1296 C C . TYR A 1 154 ? 7.914 -4.371 -3.726 1.00 94.31 154 TYR A C 1
ATOM 1298 O O . TYR A 1 154 ? 6.937 -3.739 -3.308 1.00 94.31 154 TYR A O 1
ATOM 1306 N N . THR A 1 155 ? 9.091 -4.348 -3.110 1.00 95.12 155 THR A N 1
ATOM 1307 C CA . THR A 1 155 ? 9.436 -3.339 -2.101 1.00 95.12 155 THR A CA 1
ATOM 1308 C C . THR A 1 155 ? 9.485 -1.947 -2.737 1.00 95.12 155 THR A C 1
ATOM 1310 O O . THR A 1 155 ? 9.591 -1.798 -3.960 1.00 95.12 155 THR A O 1
ATOM 1313 N N . GLY A 1 156 ? 9.446 -0.902 -1.911 1.00 92.62 156 GLY A N 1
ATOM 1314 C CA . GLY A 1 156 ? 9.583 0.469 -2.388 1.00 92.62 156 GLY A CA 1
ATOM 1315 C C . GLY A 1 156 ? 10.924 0.732 -3.072 1.00 92.62 156 GLY A C 1
ATOM 1316 O O . GLY A 1 156 ? 10.961 1.512 -4.021 1.00 92.62 156 GLY A O 1
ATOM 1317 N N . GLU A 1 157 ? 11.996 0.062 -2.643 1.00 91.81 157 GLU A N 1
ATOM 1318 C CA . GLU A 1 157 ? 13.313 0.138 -3.284 1.00 91.81 157 GLU A CA 1
ATOM 1319 C C . GLU A 1 157 ? 13.321 -0.535 -4.662 1.00 91.81 157 GLU A C 1
ATOM 1321 O O . GLU A 1 157 ? 13.768 0.073 -5.635 1.00 91.81 157 GLU A O 1
ATOM 1326 N N . GLU A 1 158 ? 12.805 -1.763 -4.764 1.00 91.81 158 GLU A N 1
ATOM 1327 C CA . GLU A 1 158 ? 12.704 -2.484 -6.040 1.00 91.81 158 GLU A CA 1
ATOM 1328 C C . GLU A 1 158 ? 11.869 -1.702 -7.054 1.00 91.81 158 GLU A C 1
ATOM 1330 O O . GLU A 1 158 ? 12.302 -1.511 -8.188 1.00 91.81 158 GLU A O 1
ATOM 1335 N N . TYR A 1 159 ? 10.717 -1.179 -6.629 1.00 91.25 159 TYR A N 1
ATOM 1336 C CA . TYR A 1 159 ? 9.844 -0.393 -7.494 1.00 91.25 159 TYR A CA 1
ATOM 1337 C C . TYR A 1 159 ? 10.552 0.833 -8.081 1.00 91.25 159 TYR A C 1
ATOM 1339 O O . TYR A 1 159 ? 10.426 1.102 -9.271 1.00 91.25 159 TYR A O 1
ATOM 1347 N N . VAL A 1 160 ? 11.312 1.580 -7.273 1.00 88.44 160 VAL A N 1
ATOM 1348 C CA . VAL A 1 160 ? 11.996 2.796 -7.747 1.00 88.44 160 VAL A CA 1
ATOM 1349 C C . VAL A 1 160 ? 13.200 2.472 -8.631 1.00 88.44 160 VAL A C 1
ATOM 1351 O O . VAL A 1 160 ? 13.544 3.282 -9.484 1.00 88.44 160 VAL A O 1
ATOM 1354 N N . LYS A 1 161 ? 13.832 1.304 -8.457 1.00 87.88 161 LYS A N 1
ATOM 1355 C CA . LYS A 1 161 ? 14.895 0.824 -9.355 1.00 87.88 161 LYS A CA 1
ATOM 1356 C C . LYS A 1 161 ? 14.363 0.363 -10.707 1.00 87.88 161 LYS A C 1
ATOM 1358 O O . LYS A 1 161 ? 15.063 0.514 -11.697 1.00 87.88 161 LYS A O 1
ATOM 1363 N N . ILE A 1 162 ? 13.171 -0.229 -10.727 1.00 85.69 162 ILE A N 1
ATOM 1364 C CA . ILE A 1 162 ? 12.514 -0.648 -11.968 1.00 85.69 162 ILE A CA 1
ATOM 1365 C C . ILE A 1 162 ? 11.981 0.582 -12.698 1.00 85.69 162 ILE A C 1
ATOM 1367 O O . ILE A 1 162 ? 12.217 0.742 -13.887 1.00 85.69 162 ILE A O 1
ATOM 1371 N N . SER A 1 163 ? 11.304 1.470 -11.971 1.00 78.56 163 SER A N 1
ATOM 1372 C CA . SER A 1 163 ? 10.632 2.604 -12.585 1.00 78.56 163 SER A CA 1
ATOM 1373 C C . SER A 1 163 ? 11.612 3.623 -13.164 1.00 78.56 163 SER A C 1
ATOM 1375 O O . SER A 1 163 ? 12.541 4.061 -12.476 1.00 78.56 163 SER A O 1
ATOM 1377 N N . CYS A 1 164 ? 11.370 4.026 -14.414 1.00 71.62 164 CYS A N 1
ATOM 1378 C CA . CYS A 1 164 ? 12.223 4.953 -15.170 1.00 71.62 164 CYS A CA 1
ATOM 1379 C C . CYS A 1 164 ? 13.710 4.553 -15.154 1.00 71.62 164 CYS A C 1
ATOM 1381 O O . CYS A 1 164 ? 14.573 5.393 -14.891 1.00 71.62 164 CYS A O 1
ATOM 1383 N N . ASP A 1 165 ? 14.008 3.266 -15.363 1.00 74.19 165 ASP A N 1
ATOM 1384 C CA . ASP A 1 165 ? 15.374 2.718 -15.407 1.00 74.19 165 ASP A CA 1
ATOM 1385 C C . ASP A 1 165 ? 16.226 3.057 -14.166 1.00 74.19 165 ASP A C 1
ATOM 1387 O O . ASP A 1 165 ? 17.453 3.179 -14.224 1.00 74.19 165 ASP A O 1
ATOM 1391 N N . GLY A 1 166 ? 15.570 3.251 -13.019 1.00 77.00 166 GLY A N 1
ATOM 1392 C CA . GLY A 1 166 ? 16.232 3.579 -11.764 1.00 77.00 166 GLY A CA 1
ATOM 1393 C C . GLY A 1 166 ? 16.707 5.027 -11.657 1.00 77.00 166 GLY A C 1
ATOM 1394 O O . GLY A 1 166 ? 17.430 5.344 -10.708 1.00 77.00 166 GLY A O 1
ATOM 1395 N N . GLU A 1 167 ? 16.276 5.928 -12.550 1.00 80.25 167 GLU A N 1
ATOM 1396 C CA . GLU A 1 167 ? 16.629 7.359 -12.529 1.00 80.25 167 GLU A CA 1
ATOM 1397 C C . GLU A 1 167 ? 16.351 8.005 -11.159 1.00 80.25 167 GLU A C 1
ATOM 1399 O O . GLU A 1 167 ? 17.029 8.947 -10.746 1.00 80.25 167 GLU A O 1
ATOM 1404 N N . TYR A 1 168 ? 15.384 7.467 -10.412 1.00 78.69 168 TYR A N 1
ATOM 1405 C CA . TYR A 1 168 ? 14.973 7.986 -9.113 1.00 78.69 168 TYR A CA 1
ATOM 1406 C C . TYR A 1 168 ? 15.525 7.225 -7.897 1.00 78.69 168 TYR A C 1
ATOM 1408 O O . TYR A 1 168 ? 15.221 7.604 -6.760 1.00 78.69 168 TYR A O 1
ATOM 1416 N N . ALA A 1 169 ? 16.334 6.182 -8.099 1.00 83.94 169 ALA A N 1
ATOM 1417 C CA . ALA A 1 169 ? 16.857 5.310 -7.044 1.00 83.94 169 ALA A CA 1
ATOM 1418 C C . ALA A 1 169 ? 18.116 5.882 -6.361 1.00 83.94 169 ALA A C 1
ATOM 1420 O O . ALA A 1 169 ? 19.123 5.193 -6.193 1.00 83.94 169 ALA A O 1
ATOM 1421 N N . TYR A 1 170 ? 18.074 7.156 -5.959 1.00 87.06 170 TYR A N 1
ATOM 1422 C CA . TYR A 1 170 ? 19.213 7.803 -5.302 1.00 87.06 170 TYR A CA 1
ATOM 1423 C C . TYR A 1 170 ? 19.464 7.237 -3.893 1.00 87.06 170 TYR A C 1
ATOM 1425 O O . TYR A 1 170 ? 18.496 7.008 -3.155 1.00 87.06 170 TYR A O 1
ATOM 1433 N N . PRO A 1 171 ? 20.734 7.078 -3.470 1.00 90.94 171 PRO A N 1
ATOM 1434 C CA . PRO A 1 171 ? 21.077 6.540 -2.153 1.00 90.94 171 PRO A CA 1
ATOM 1435 C C . PRO A 1 171 ? 20.398 7.262 -0.982 1.00 90.94 171 PRO A C 1
ATOM 1437 O O . PRO A 1 171 ? 19.918 6.617 -0.053 1.00 90.94 171 PRO A O 1
ATOM 1440 N N . GLU A 1 172 ? 20.296 8.588 -1.038 1.00 91.94 172 GLU A N 1
ATOM 1441 C CA . GLU A 1 172 ? 19.692 9.413 0.012 1.00 91.94 172 GLU A CA 1
ATOM 1442 C C . GLU A 1 172 ? 18.188 9.158 0.133 1.00 91.94 172 GLU A C 1
ATOM 1444 O O . GLU A 1 172 ? 17.642 9.099 1.237 1.00 91.94 172 GLU A O 1
ATOM 1449 N N . PHE A 1 173 ? 17.511 8.972 -1.003 1.00 91.38 173 PHE A N 1
ATOM 1450 C CA . PHE A 1 173 ? 16.093 8.634 -1.013 1.00 91.38 173 PHE A CA 1
ATOM 1451 C C . PHE A 1 173 ? 15.862 7.232 -0.444 1.00 91.38 173 PHE A C 1
ATOM 1453 O O . PHE A 1 173 ? 14.990 7.065 0.406 1.00 91.38 173 PHE A O 1
ATOM 1460 N N . LEU A 1 174 ? 16.659 6.245 -0.865 1.00 91.88 174 LEU A N 1
ATOM 1461 C CA . LEU A 1 174 ? 16.557 4.878 -0.350 1.00 91.88 174 LEU A CA 1
ATOM 1462 C C . LEU A 1 174 ? 16.843 4.827 1.154 1.00 91.88 174 LEU A C 1
ATOM 1464 O O . LEU A 1 174 ? 16.128 4.161 1.897 1.00 91.88 174 LEU A O 1
ATOM 1468 N N . GLN A 1 175 ? 17.825 5.594 1.633 1.00 94.44 175 GLN A N 1
ATOM 1469 C CA . GLN A 1 175 ? 18.107 5.714 3.061 1.00 94.44 175 GLN A CA 1
ATOM 1470 C C . GLN A 1 175 ? 16.929 6.330 3.828 1.00 94.44 175 GLN A C 1
ATOM 1472 O O . GLN A 1 175 ? 16.562 5.824 4.890 1.00 94.44 175 GLN A O 1
ATOM 1477 N N . MET A 1 176 ? 16.321 7.396 3.297 1.00 94.88 176 MET A N 1
ATOM 1478 C CA . MET A 1 176 ? 15.129 8.010 3.886 1.00 94.88 176 MET A CA 1
ATOM 1479 C C . MET A 1 176 ? 13.952 7.027 3.920 1.00 94.88 176 MET A C 1
ATOM 1481 O O . MET A 1 176 ? 13.309 6.893 4.960 1.00 94.88 176 MET A O 1
ATOM 1485 N N . TRP A 1 177 ? 13.685 6.330 2.812 1.00 95.56 177 TRP A N 1
ATOM 1486 C CA . TRP A 1 177 ? 12.619 5.334 2.710 1.00 95.56 177 TRP A CA 1
ATOM 1487 C C . TRP A 1 177 ? 12.821 4.198 3.713 1.00 95.56 177 TRP A C 1
ATOM 1489 O O . TRP A 1 177 ? 11.963 3.966 4.560 1.00 95.56 177 TRP A O 1
ATOM 1499 N N . ASN A 1 178 ? 13.994 3.567 3.703 1.00 94.69 178 ASN A N 1
ATOM 1500 C CA . ASN A 1 178 ? 14.316 2.456 4.597 1.00 94.69 178 ASN A CA 1
ATOM 1501 C C . ASN A 1 178 ? 14.296 2.892 6.071 1.00 94.69 178 ASN A C 1
ATOM 1503 O O . ASN A 1 178 ? 13.839 2.150 6.942 1.00 94.69 178 ASN A O 1
ATOM 1507 N N . GLY A 1 179 ? 14.739 4.121 6.359 1.00 96.44 179 GLY A N 1
ATOM 1508 C CA . GLY A 1 179 ? 14.625 4.731 7.682 1.00 96.44 179 GLY A CA 1
ATOM 1509 C C . GLY A 1 179 ? 13.171 4.909 8.122 1.00 96.44 179 GLY A C 1
ATOM 1510 O O . GLY A 1 179 ? 12.832 4.544 9.245 1.00 96.44 179 GLY A O 1
ATOM 1511 N N . PHE A 1 180 ? 12.307 5.412 7.238 1.00 96.44 180 PHE A N 1
ATOM 1512 C CA . PHE A 1 180 ? 10.874 5.576 7.487 1.00 96.44 180 PHE A CA 1
ATOM 1513 C C . PHE A 1 180 ? 10.176 4.231 7.741 1.00 96.44 180 PHE A C 1
ATOM 1515 O O . PHE A 1 180 ? 9.491 4.083 8.753 1.00 96.44 180 PHE A O 1
ATOM 1522 N N . ILE A 1 181 ? 10.408 3.239 6.878 1.00 97.12 181 ILE A N 1
ATOM 1523 C CA . ILE A 1 181 ? 9.857 1.884 7.013 1.00 97.12 181 ILE A CA 1
ATOM 1524 C C . ILE A 1 181 ? 10.263 1.260 8.350 1.00 97.12 181 ILE A C 1
ATOM 1526 O O . ILE A 1 181 ? 9.407 0.792 9.102 1.00 97.12 181 ILE A O 1
ATOM 1530 N N . LYS A 1 182 ? 11.553 1.333 8.699 1.00 96.62 182 LYS A N 1
ATOM 1531 C CA . LYS A 1 182 ? 12.076 0.795 9.960 1.00 96.62 182 LYS A CA 1
ATOM 1532 C C . LYS A 1 182 ? 11.535 1.530 11.188 1.00 96.62 182 LYS A C 1
ATOM 1534 O O . LYS A 1 182 ? 11.185 0.884 12.169 1.00 96.62 182 LYS A O 1
ATOM 1539 N N . GLN A 1 183 ? 11.482 2.862 11.153 1.00 95.25 183 GLN A N 1
ATOM 1540 C CA . GLN A 1 183 ? 11.038 3.691 12.280 1.00 95.25 183 GLN A CA 1
ATOM 1541 C C . GLN A 1 183 ? 9.586 3.406 12.682 1.00 95.25 183 GLN A C 1
ATOM 1543 O O . GLN A 1 183 ? 9.249 3.522 13.860 1.00 95.25 183 GLN A O 1
ATOM 1548 N N . TYR A 1 184 ? 8.736 3.074 11.709 1.00 94.06 184 TYR A N 1
ATOM 1549 C CA . TYR A 1 184 ? 7.308 2.831 11.916 1.00 94.06 184 TYR A CA 1
ATOM 1550 C C . TYR A 1 184 ? 6.915 1.359 11.813 1.00 94.06 184 TYR A C 1
ATOM 1552 O O . TYR A 1 184 ? 5.722 1.066 11.766 1.00 94.06 184 TYR A O 1
ATOM 1560 N N . GLU A 1 185 ? 7.902 0.458 11.792 1.00 95.88 185 GLU A N 1
ATOM 1561 C CA . GLU A 1 185 ? 7.698 -0.994 11.739 1.00 95.88 185 GLU A CA 1
ATOM 1562 C C . GLU A 1 185 ? 6.740 -1.405 10.604 1.00 95.88 185 GLU A C 1
ATOM 1564 O O . GLU A 1 185 ? 5.871 -2.261 10.767 1.00 95.88 185 GLU A O 1
ATOM 1569 N N . ILE A 1 186 ? 6.877 -0.752 9.445 1.00 96.94 186 ILE A N 1
ATOM 1570 C CA . ILE A 1 186 ? 6.067 -1.036 8.260 1.00 96.94 186 ILE A CA 1
ATOM 1571 C C . ILE A 1 186 ? 6.612 -2.308 7.606 1.00 96.94 186 ILE A C 1
ATOM 1573 O O . ILE A 1 186 ? 7.798 -2.402 7.299 1.00 96.94 186 ILE A O 1
ATOM 1577 N N . GLU A 1 187 ? 5.748 -3.290 7.373 1.00 97.62 187 GLU A N 1
ATOM 1578 C CA . GLU A 1 187 ? 6.116 -4.516 6.669 1.00 97.62 187 GLU A CA 1
ATOM 1579 C C . GLU A 1 187 ? 6.014 -4.294 5.154 1.00 97.62 187 GLU A C 1
ATOM 1581 O O . GLU A 1 187 ? 4.934 -4.023 4.626 1.00 97.62 187 GLU A O 1
ATOM 1586 N N . GLU A 1 188 ? 7.131 -4.416 4.438 1.00 96.31 188 GLU A N 1
ATOM 1587 C CA . GLU A 1 188 ? 7.128 -4.426 2.975 1.00 96.31 188 GLU A CA 1
ATOM 1588 C C . GLU A 1 188 ? 6.986 -5.860 2.462 1.00 96.31 188 GLU A C 1
ATOM 1590 O O . GLU A 1 188 ? 7.836 -6.713 2.715 1.00 96.31 188 GLU A O 1
ATOM 1595 N N . LEU A 1 189 ? 5.910 -6.121 1.720 1.00 96.31 189 LEU A N 1
ATOM 1596 C CA . LEU A 1 189 ? 5.671 -7.402 1.067 1.00 96.31 189 LEU A CA 1
ATOM 1597 C C . LEU A 1 189 ? 6.255 -7.372 -0.347 1.00 96.31 189 LEU A C 1
ATOM 1599 O O . LEU A 1 189 ? 6.006 -6.444 -1.119 1.00 96.31 189 LEU A O 1
ATOM 1603 N N . THR A 1 190 ? 7.000 -8.413 -0.697 1.00 94.62 190 THR A N 1
ATOM 1604 C CA . THR A 1 190 ? 7.605 -8.591 -2.019 1.00 94.62 190 THR A CA 1
ATOM 1605 C C . THR A 1 190 ? 7.605 -10.067 -2.390 1.00 94.62 190 THR A C 1
ATOM 1607 O O . THR A 1 190 ? 7.739 -10.929 -1.520 1.00 94.62 190 THR A O 1
ATOM 1610 N N . ASP A 1 191 ? 7.470 -10.363 -3.679 1.00 91.12 191 ASP A N 1
ATOM 1611 C CA . ASP A 1 191 ? 7.623 -11.728 -4.192 1.00 91.12 191 ASP A CA 1
ATOM 1612 C C . ASP A 1 191 ? 9.105 -12.152 -4.264 1.00 91.12 191 ASP A C 1
ATOM 1614 O O . ASP A 1 191 ? 9.405 -13.334 -4.408 1.00 91.12 191 ASP A O 1
ATOM 1618 N N . THR A 1 192 ? 10.054 -11.214 -4.160 1.00 79.12 192 THR A N 1
ATOM 1619 C CA . THR A 1 192 ? 11.495 -11.506 -4.271 1.00 79.12 192 THR A CA 1
ATOM 1620 C C . THR A 1 192 ? 12.081 -12.137 -2.996 1.00 79.12 192 THR A C 1
ATOM 1622 O O . THR A 1 192 ? 13.177 -12.690 -3.032 1.00 79.12 192 THR A O 1
ATOM 1625 N N . GLN A 1 193 ? 11.369 -12.100 -1.860 1.00 59.34 193 GLN A N 1
ATOM 1626 C CA . GLN A 1 193 ? 11.848 -12.628 -0.569 1.00 59.34 193 GLN A CA 1
ATOM 1627 C C . GLN A 1 193 ? 11.567 -14.125 -0.322 1.00 59.34 193 GLN A C 1
ATOM 1629 O O . GLN A 1 193 ? 11.674 -14.589 0.814 1.00 59.34 193 GLN A O 1
ATOM 1634 N N . GLU A 1 194 ? 11.302 -14.928 -1.352 1.00 45.50 194 GLU A N 1
ATOM 1635 C CA . GLU A 1 194 ? 11.306 -16.394 -1.225 1.00 45.50 194 GLU A CA 1
ATOM 1636 C C . GLU A 1 194 ? 12.705 -16.997 -1.445 1.00 45.50 194 GLU A C 1
ATOM 1638 O O . GLU A 1 194 ? 12.890 -17.762 -2.376 1.00 45.50 194 GLU A O 1
ATOM 1643 N N . VAL A 1 195 ? 13.681 -16.687 -0.578 1.00 40.84 195 VAL A N 1
ATOM 1644 C CA . VAL A 1 195 ? 14.693 -17.652 -0.084 1.00 40.84 195 VAL A CA 1
ATOM 1645 C C . VAL A 1 195 ? 15.271 -17.108 1.235 1.00 40.84 195 VAL A C 1
ATOM 1647 O O . VAL A 1 195 ? 16.274 -16.397 1.254 1.00 40.84 195 VAL A O 1
ATOM 1650 N N . LYS A 1 196 ? 14.673 -17.459 2.377 1.00 32.66 196 LYS A N 1
ATOM 1651 C CA . LYS A 1 196 ? 15.479 -17.689 3.585 1.00 32.66 196 LYS A CA 1
ATOM 1652 C C . LYS A 1 196 ? 15.680 -19.190 3.666 1.00 32.66 196 LYS A C 1
ATOM 1654 O O . LYS A 1 196 ? 14.746 -19.918 3.991 1.00 32.66 196 LYS A O 1
ATOM 1659 N N . GLU A 1 197 ? 16.876 -19.630 3.281 1.00 30.84 197 GLU A N 1
ATOM 1660 C CA . GLU A 1 197 ? 17.335 -20.996 3.496 1.00 30.84 197 GLU A CA 1
ATOM 1661 C C . GLU A 1 197 ? 17.093 -21.370 4.959 1.00 30.84 197 GLU A C 1
ATOM 1663 O O . GLU A 1 197 ? 17.508 -20.670 5.885 1.00 30.84 197 GLU A O 1
ATOM 1668 N N . VAL A 1 198 ? 16.380 -22.475 5.148 1.00 39.09 198 VAL A N 1
ATOM 1669 C CA . VAL A 1 198 ? 16.404 -23.218 6.399 1.00 39.09 198 VAL A CA 1
ATOM 1670 C C . VAL A 1 198 ? 17.793 -23.848 6.468 1.00 39.09 198 VAL A C 1
ATOM 1672 O O . VAL A 1 198 ? 18.104 -24.717 5.653 1.00 39.09 198 VAL A O 1
ATOM 1675 N N . ALA A 1 199 ? 18.617 -23.383 7.403 1.00 34.81 199 ALA A N 1
ATOM 1676 C CA . ALA A 1 199 ? 19.807 -24.087 7.868 1.00 34.81 199 ALA A CA 1
ATOM 1677 C C . ALA A 1 199 ? 19.564 -24.560 9.302 1.00 34.81 199 ALA A C 1
ATOM 1679 O O . ALA A 1 199 ? 19.041 -23.747 10.102 1.00 34.81 199 ALA A O 1
#

Foldseek 3Di:
DQAKEKEFEWEQALARKIKTKIKIDSDHAFCPQVVQLLVLVCCQAPVPVAQHEVVVSVVSSDDPPIDMDMDIGDHPDPPDDDCLPLVNVCVRPVVDPHAAWYKYKYWYAHHDPDHDSGGHTPAIEMWTWGGNVLWDADPVVRDTPDDHGSRWTHFSLRRNCSPPVNPNNDPVVVVVSVCSCVVRVYHYDGPVPPDPDDD

Radius of gyration: 17.24 Å; chains: 1; bounding box: 40×44×55 Å

Secondary structure (DSSP, 8-state):
----EEEEEEEE-TTS-EEEEEEEE---STTHHHHHHHHHHHHHHH-TTS---HHHHHHHH--TT-EEEEEEE-TT-TTPPPTTSHHHHHHHHTTS--SSEEEEEEEEEPP-SS--SS--EEEEEEEEEE-GGGSEEETTTTEEESSPTT---B-HHHHHHHGGGGTT--HHHHHHHHHHHHHTTPEEP-GGG------